Protein AF-A0A655ITA8-F1 (afdb_monomer)

InterPro domains:
  IPR049829 Alpha-(1->6)-mannopyranosyltransferase A-like [NF038066] (3-143)

Organism: Mycobacterium tuberculosis (NCBI:txid1773)

Solvent-accessible surface area (backbone atoms only — not comparable to full-atom values): 10052 Å² total; per-residue (Å²): 108,69,71,57,53,30,54,76,69,71,59,56,67,55,65,63,60,53,50,59,56,52,58,71,47,83,55,73,74,10,52,22,44,36,50,30,53,53,51,48,69,69,30,63,86,78,48,94,72,54,65,68,60,45,34,51,51,32,24,50,51,20,47,50,50,41,67,53,47,47,59,52,36,48,71,74,16,71,84,45,74,73,41,33,49,50,30,50,20,51,45,39,42,47,42,46,34,21,36,69,46,55,60,69,63,55,58,49,56,25,46,60,53,35,49,86,73,39,78,48,58,69,47,43,14,48,49,47,12,53,51,43,26,43,55,55,32,45,44,96,88,74,51,67,27,83,85,38,68,68,45,40,50,50,17,48,51,53,10,52,47,49,20,49,54,49,60,66,54,76,69,60,75,61,56,64,73,66,56,74,83,79,78,76,132

Radius of gyration: 21.94 Å; Cα contacts (8 Å, |Δi|>4): 172; chains: 1; bounding box: 45×54×73 Å

Mean predicted aligned error: 10.48 Å

Foldseek 3Di:
DVQVVCVVVVVHVVVVVVVVVQLPDQDCQAPLSVVLVVCCVVCVPPDPDDSVNSSVVSLVVLVVCLVVLLVVLCVQQVPDPLSVLVSQLVSLVSCQRRHSGHQLCSVVRSLVSCVVVQPDLLSVLLSQLSVQLSVQQADPVRDGCRVPPVSNVVSNVRSVVSSVCSSPDPDVVVVVVPPPPPPDD

pLDDT: mean 81.49, std 11.99, range [51.94, 97.12]

Nearest PDB structures (foldseek):
  3dee-assembly1_A-2  TM=4.440E-01  e=7.579E+00  Neisseria gonorrhoeae FA 1090

Structure (mmCIF, N/CA/C/O backbone):
data_AF-A0A655ITA8-F1
#
_entry.id   AF-A0A655ITA8-F1
#
loop_
_atom_site.group_PDB
_atom_site.id
_atom_site.type_symbol
_atom_site.label_atom_id
_atom_site.label_alt_id
_atom_site.label_comp_id
_atom_site.label_asym_id
_atom_site.label_entity_id
_atom_site.label_seq_id
_atom_site.pdbx_PDB_ins_code
_atom_site.Cartn_x
_atom_site.Cartn_y
_atom_site.Cartn_z
_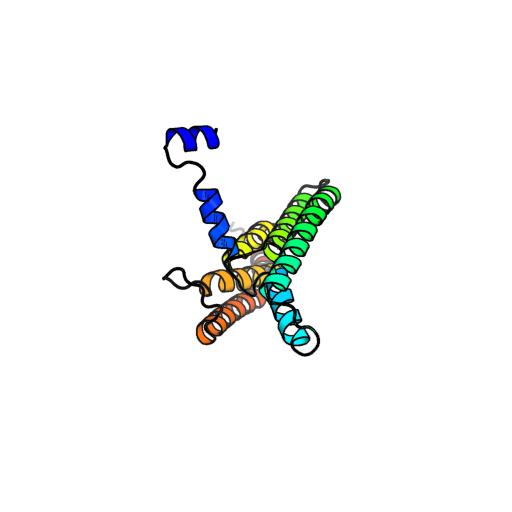atom_site.occupancy
_atom_site.B_iso_or_equiv
_atom_site.auth_seq_id
_atom_site.auth_comp_id
_atom_site.auth_asym_id
_atom_site.auth_atom_id
_atom_site.pdbx_PDB_model_num
ATOM 1 N N . MET A 1 1 ? -5.678 29.075 -9.090 1.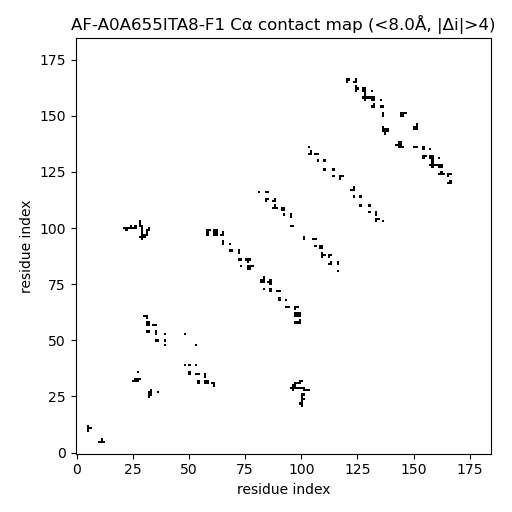00 66.75 1 MET A N 1
ATOM 2 C CA . MET A 1 1 ? -4.982 29.614 -7.900 1.00 66.75 1 MET A CA 1
ATOM 3 C C . MET A 1 1 ? -3.595 29.000 -7.717 1.00 66.75 1 MET A C 1
ATOM 5 O O . MET A 1 1 ? -2.635 29.740 -7.845 1.00 66.75 1 MET A O 1
ATOM 9 N N . PHE A 1 2 ? -3.452 27.678 -7.537 1.00 71.69 2 PHE A N 1
ATOM 10 C CA . PHE A 1 2 ? -2.137 27.025 -7.368 1.00 71.69 2 PHE A CA 1
ATOM 11 C C . PHE A 1 2 ? -1.144 27.315 -8.510 1.00 71.69 2 PHE A C 1
ATOM 13 O O . PHE A 1 2 ? -0.058 27.813 -8.256 1.00 71.69 2 PHE A O 1
ATOM 20 N N . ALA A 1 3 ? -1.555 27.128 -9.770 1.00 68.06 3 ALA A N 1
ATOM 21 C CA . ALA A 1 3 ? -0.694 27.380 -10.933 1.00 68.06 3 ALA A CA 1
ATOM 22 C C . ALA A 1 3 ? -0.217 28.843 -11.050 1.00 68.06 3 ALA A C 1
ATOM 24 O O . ALA A 1 3 ? 0.916 29.095 -11.443 1.00 68.06 3 ALA A O 1
ATOM 25 N N . VAL A 1 4 ? -1.067 29.801 -10.668 1.00 75.56 4 VAL A N 1
ATOM 26 C CA . VAL A 1 4 ? -0.742 31.237 -10.689 1.00 75.56 4 VAL A CA 1
ATOM 27 C C . VAL A 1 4 ? 0.261 31.570 -9.583 1.00 75.56 4 VAL A C 1
ATOM 29 O O . VAL A 1 4 ? 1.242 32.258 -9.836 1.00 75.56 4 VAL A O 1
ATOM 32 N N . LEU A 1 5 ? 0.072 31.017 -8.380 1.00 75.56 5 LEU A N 1
ATOM 33 C CA . LEU A 1 5 ? 1.003 31.197 -7.263 1.00 75.56 5 LEU A CA 1
ATOM 34 C C . LEU A 1 5 ? 2.368 30.536 -7.533 1.00 75.56 5 LEU A C 1
ATOM 36 O O . LEU A 1 5 ? 3.395 31.135 -7.232 1.00 75.56 5 LEU A O 1
ATOM 40 N N . SER A 1 6 ? 2.406 29.354 -8.163 1.00 70.62 6 SER A N 1
ATOM 41 C CA . SER A 1 6 ? 3.657 28.690 -8.573 1.00 70.62 6 SER A CA 1
ATOM 42 C C . SER A 1 6 ? 4.422 29.461 -9.653 1.00 70.62 6 SER A C 1
ATOM 44 O O . SER A 1 6 ? 5.653 29.435 -9.663 1.00 70.62 6 SER A O 1
ATOM 46 N N . ALA A 1 7 ? 3.704 30.148 -10.548 1.00 71.69 7 ALA A N 1
ATOM 47 C CA . ALA A 1 7 ? 4.301 31.009 -11.565 1.00 71.69 7 ALA A CA 1
ATOM 48 C C . ALA A 1 7 ? 4.888 32.291 -10.949 1.00 71.69 7 ALA A C 1
ATOM 50 O O . ALA A 1 7 ? 6.028 32.635 -11.242 1.00 71.69 7 ALA A O 1
ATOM 51 N N . VAL A 1 8 ? 4.152 32.951 -10.044 1.00 78.19 8 VAL A N 1
ATOM 52 C CA . VAL A 1 8 ? 4.614 34.164 -9.339 1.00 78.19 8 VAL A CA 1
ATOM 53 C C . VAL A 1 8 ? 5.819 33.880 -8.435 1.00 78.19 8 VAL A C 1
ATOM 55 O O . VAL A 1 8 ? 6.732 34.694 -8.360 1.00 78.19 8 VAL A O 1
ATOM 58 N N . ALA A 1 9 ? 5.864 32.713 -7.787 1.00 75.88 9 ALA A N 1
ATOM 59 C CA . ALA A 1 9 ? 6.977 32.311 -6.926 1.00 75.88 9 ALA A CA 1
ATOM 60 C C . ALA A 1 9 ? 8.216 31.787 -7.692 1.00 75.88 9 ALA A C 1
ATOM 62 O O . ALA A 1 9 ? 9.195 31.400 -7.060 1.00 75.88 9 ALA A O 1
ATOM 63 N N . GLY A 1 10 ? 8.188 31.722 -9.032 1.00 66.69 10 GLY A N 1
ATOM 64 C CA . GLY A 1 10 ? 9.326 31.277 -9.855 1.00 66.69 10 GLY A CA 1
ATOM 65 C C . GLY A 1 10 ? 9.685 29.786 -9.740 1.00 66.69 10 GLY A C 1
ATOM 66 O O . GLY A 1 10 ? 10.657 29.338 -10.339 1.00 66.69 10 GLY A O 1
ATOM 67 N N . VAL A 1 11 ? 8.900 28.997 -8.999 1.00 68.50 11 VAL A N 1
ATOM 68 C CA . VAL A 1 11 ? 9.143 27.561 -8.744 1.00 68.50 11 VAL A CA 1
ATOM 69 C C . VAL A 1 11 ? 8.606 26.647 -9.856 1.00 68.50 11 VAL A C 1
ATOM 71 O O . VAL A 1 11 ? 8.929 25.458 -9.900 1.00 68.50 11 VAL A O 1
ATOM 74 N N . GLY A 1 12 ? 7.809 27.192 -10.783 1.00 67.25 12 GLY A N 1
ATOM 75 C CA . GLY A 1 12 ? 7.297 26.477 -11.953 1.00 67.25 12 GLY A CA 1
ATOM 76 C C . GLY A 1 12 ? 6.548 25.179 -11.612 1.00 67.25 12 GLY A C 1
ATOM 77 O O . GLY A 1 12 ? 5.970 25.016 -10.538 1.00 67.25 12 GLY A O 1
ATOM 78 N N . LEU A 1 13 ? 6.560 24.232 -12.552 1.00 65.81 13 LEU A N 1
ATOM 79 C CA . LEU A 1 13 ? 5.997 22.882 -12.404 1.00 65.81 13 LEU A CA 1
ATOM 80 C C . LEU A 1 13 ? 7.076 21.829 -12.078 1.00 65.81 13 LEU A C 1
ATOM 82 O O . LEU A 1 13 ? 6.884 20.647 -12.346 1.00 65.81 13 LEU A O 1
ATOM 86 N N . GLY A 1 14 ? 8.216 22.226 -11.499 1.00 65.12 14 GLY A N 1
ATOM 87 C CA . GLY A 1 14 ? 9.341 21.316 -11.213 1.00 65.12 14 GLY A CA 1
ATOM 88 C C . GLY A 1 14 ? 8.994 20.142 -10.284 1.00 65.12 14 GLY A C 1
ATOM 89 O O . GLY A 1 14 ? 9.662 19.114 -10.281 1.00 65.12 14 GLY A O 1
ATOM 90 N N . TRP A 1 15 ? 7.895 20.235 -9.537 1.00 64.81 15 TRP A N 1
ATOM 91 C CA . TRP A 1 15 ? 7.356 19.118 -8.762 1.00 64.81 15 TRP A CA 1
ATOM 92 C C . TRP A 1 15 ? 6.832 17.973 -9.653 1.00 64.81 15 TRP A C 1
ATOM 94 O O . TRP A 1 15 ? 6.981 16.814 -9.279 1.00 64.81 15 TRP A O 1
ATOM 104 N N . LEU A 1 16 ? 6.291 18.247 -10.851 1.00 64.31 16 LEU A N 1
ATOM 105 C CA . LEU A 1 16 ? 5.851 17.210 -11.803 1.00 64.31 16 LEU A CA 1
ATOM 106 C C . LEU A 1 16 ? 7.034 16.397 -12.338 1.00 64.31 16 LEU A C 1
ATOM 108 O O . LEU A 1 16 ? 6.941 15.177 -12.477 1.00 64.31 16 LEU A O 1
ATOM 112 N N . THR A 1 17 ? 8.167 17.052 -12.599 1.00 63.00 17 THR A N 1
ATOM 113 C CA . THR A 1 17 ? 9.398 16.363 -13.010 1.00 63.00 17 THR A CA 1
ATOM 114 C C . THR A 1 17 ? 10.048 15.629 -11.836 1.00 63.00 17 THR A C 1
ATOM 116 O O . THR A 1 17 ? 10.549 14.520 -12.021 1.00 63.00 17 THR A O 1
ATOM 119 N N . ALA A 1 18 ? 9.960 16.163 -10.613 1.00 61.00 18 ALA A N 1
ATOM 120 C CA . ALA A 1 18 ? 10.369 15.449 -9.402 1.00 61.00 18 ALA A CA 1
ATOM 121 C C . ALA A 1 18 ? 9.524 14.178 -9.157 1.00 61.00 18 ALA A C 1
ATOM 123 O O . ALA A 1 18 ? 10.081 13.135 -8.805 1.00 61.00 18 ALA A O 1
ATOM 124 N N . LEU A 1 19 ? 8.213 14.213 -9.441 1.00 58.91 19 LEU A N 1
ATOM 125 C CA . LEU A 1 19 ? 7.332 13.033 -9.401 1.00 58.91 19 LEU A CA 1
ATOM 126 C C . LEU A 1 19 ? 7.754 11.946 -10.401 1.00 58.91 19 LEU A C 1
ATOM 128 O O . LEU A 1 19 ? 7.630 10.756 -10.108 1.00 58.91 19 LEU A O 1
ATOM 132 N N . ALA A 1 20 ? 8.296 12.324 -11.563 1.00 56.38 20 ALA A N 1
ATOM 133 C CA . ALA A 1 20 ? 8.827 11.356 -12.525 1.00 56.38 20 ALA A CA 1
ATOM 134 C C . ALA A 1 20 ? 10.017 10.561 -11.949 1.00 56.38 20 ALA A C 1
ATOM 136 O O . ALA A 1 20 ? 10.227 9.402 -12.317 1.00 56.38 20 ALA A O 1
ATOM 137 N N . GLY A 1 21 ? 10.758 11.143 -10.997 1.00 55.91 21 GLY A N 1
ATOM 138 C CA . GLY A 1 21 ? 11.781 10.445 -10.218 1.00 55.91 21 GLY A CA 1
ATOM 139 C C . GLY A 1 21 ? 11.203 9.321 -9.354 1.00 55.91 21 GLY A C 1
ATOM 140 O O . GLY A 1 21 ? 11.773 8.231 -9.314 1.00 55.91 21 GLY A O 1
ATOM 141 N N . SER A 1 22 ? 10.032 9.526 -8.741 1.00 57.88 22 SER A N 1
ATOM 142 C CA . SER A 1 22 ? 9.367 8.518 -7.901 1.00 57.88 22 SER A CA 1
ATOM 143 C C . SER A 1 22 ? 8.966 7.260 -8.680 1.00 57.88 22 SER A C 1
ATOM 145 O O . SER A 1 22 ? 8.991 6.165 -8.128 1.00 57.88 22 SER A O 1
ATOM 147 N N . VAL A 1 23 ? 8.681 7.372 -9.983 1.00 60.00 23 VAL A N 1
ATOM 148 C CA . VAL A 1 23 ? 8.347 6.221 -10.849 1.00 60.00 23 VAL A CA 1
ATOM 149 C C . VAL A 1 23 ? 9.554 5.297 -11.073 1.00 60.00 23 VAL A C 1
ATOM 151 O O . VAL A 1 23 ? 9.385 4.118 -11.401 1.00 60.00 23 VAL A O 1
ATOM 154 N N . LYS A 1 24 ? 10.782 5.784 -10.851 1.00 60.28 24 LYS A N 1
ATOM 155 C CA . LYS A 1 24 ? 11.997 4.954 -10.904 1.00 60.28 24 LYS A CA 1
ATOM 156 C C . LYS A 1 24 ? 12.152 4.049 -9.684 1.00 60.28 24 LYS A C 1
ATOM 158 O O . LYS A 1 24 ? 12.978 3.143 -9.718 1.00 60.28 24 LYS A O 1
ATOM 163 N N . ILE A 1 25 ? 11.367 4.259 -8.626 1.00 65.69 25 ILE A N 1
ATOM 164 C CA . ILE A 1 25 ? 11.384 3.388 -7.453 1.00 65.69 25 ILE A CA 1
ATOM 165 C C . ILE A 1 25 ? 10.764 2.049 -7.856 1.00 65.69 25 ILE A C 1
ATOM 167 O O . ILE A 1 25 ? 9.595 1.965 -8.235 1.00 65.69 25 ILE A O 1
ATOM 171 N N . ILE A 1 26 ? 11.576 1.000 -7.787 1.00 68.44 26 ILE A N 1
ATOM 172 C CA . ILE A 1 26 ? 11.163 -0.384 -7.995 1.00 68.44 26 ILE A CA 1
ATOM 173 C C . ILE A 1 26 ? 11.186 -1.025 -6.616 1.00 68.44 26 ILE A C 1
ATOM 175 O O . ILE A 1 26 ? 12.240 -1.123 -5.990 1.00 68.44 26 ILE A O 1
ATOM 179 N N . ASN A 1 27 ? 10.018 -1.402 -6.113 1.00 74.44 27 ASN A N 1
ATOM 180 C CA . ASN A 1 27 ? 9.886 -2.133 -4.864 1.00 74.44 27 ASN A CA 1
ATOM 181 C C . ASN A 1 27 ? 8.726 -3.121 -4.960 1.00 74.44 27 ASN A C 1
ATOM 183 O O . ASN A 1 27 ? 7.820 -2.968 -5.773 1.00 74.44 27 ASN A O 1
ATOM 187 N N . TRP A 1 28 ? 8.760 -4.154 -4.133 1.00 75.00 28 TRP A N 1
ATOM 188 C CA . TRP A 1 28 ? 7.786 -5.241 -4.171 1.00 75.00 28 TRP A CA 1
ATOM 189 C C . TRP A 1 28 ? 6.457 -4.907 -3.470 1.00 75.00 28 TRP A C 1
ATOM 191 O O . TRP A 1 28 ? 5.611 -5.785 -3.342 1.00 75.00 28 TRP A O 1
ATOM 201 N N . LEU A 1 29 ? 6.243 -3.659 -3.029 1.00 82.50 29 LEU A N 1
ATOM 202 C CA . LEU A 1 29 ? 5.004 -3.277 -2.345 1.00 82.50 29 LEU A CA 1
ATOM 203 C C . LEU A 1 29 ? 3.823 -3.132 -3.291 1.00 82.50 29 LEU A C 1
ATOM 205 O O . LEU A 1 29 ? 2.696 -3.274 -2.838 1.00 82.50 29 LEU A O 1
ATOM 209 N N . THR A 1 30 ? 4.039 -2.811 -4.566 1.00 86.69 30 THR A N 1
ATOM 210 C CA . THR A 1 30 ? 2.933 -2.672 -5.519 1.00 86.69 30 THR A CA 1
ATOM 211 C C . THR A 1 30 ? 2.720 -3.967 -6.286 1.00 86.69 30 THR A C 1
ATOM 213 O O . THR A 1 30 ? 3.677 -4.634 -6.693 1.00 86.69 30 THR A O 1
ATOM 216 N N . VAL A 1 31 ? 1.454 -4.311 -6.525 1.00 88.31 31 VAL A N 1
ATOM 217 C CA . VAL A 1 31 ? 1.058 -5.509 -7.278 1.00 88.31 31 VAL A CA 1
ATOM 218 C C . VAL A 1 31 ? 1.703 -5.535 -8.670 1.00 88.31 31 VAL A C 1
ATOM 220 O O . VAL A 1 31 ? 2.257 -6.575 -9.024 1.00 88.31 31 VAL A O 1
ATOM 223 N N . PRO A 1 32 ? 1.751 -4.427 -9.443 1.00 89.19 32 PRO A N 1
ATOM 224 C CA . PRO A 1 32 ? 2.459 -4.392 -10.721 1.00 89.19 32 PRO A CA 1
ATOM 225 C C . PRO A 1 32 ? 3.932 -4.803 -10.643 1.00 89.19 32 PRO A C 1
ATOM 227 O O . PRO A 1 32 ? 4.417 -5.560 -11.487 1.00 89.19 32 PRO A O 1
ATOM 230 N N . THR A 1 33 ? 4.653 -4.314 -9.634 1.00 86.00 33 THR A N 1
ATOM 231 C CA . THR A 1 33 ? 6.089 -4.577 -9.496 1.00 86.00 33 THR A CA 1
ATOM 232 C C . THR A 1 33 ? 6.341 -5.982 -8.954 1.00 86.00 33 THR A C 1
ATOM 234 O O . THR A 1 33 ? 7.242 -6.671 -9.431 1.00 86.00 33 THR A O 1
ATOM 237 N N . GLY A 1 34 ? 5.526 -6.448 -8.002 1.00 84.69 34 GLY A N 1
ATOM 238 C CA . GLY A 1 34 ? 5.558 -7.832 -7.525 1.00 84.69 34 GLY A CA 1
ATOM 239 C C . GLY A 1 34 ? 5.274 -8.831 -8.650 1.00 84.69 34 GLY A C 1
ATOM 240 O O . GLY A 1 34 ? 6.048 -9.764 -8.853 1.00 84.69 34 GLY A O 1
ATOM 241 N N . ALA A 1 35 ? 4.232 -8.581 -9.449 1.00 86.25 35 ALA A N 1
ATOM 242 C CA . ALA A 1 35 ? 3.886 -9.402 -10.607 1.00 86.25 35 ALA A CA 1
ATOM 243 C C . ALA A 1 35 ? 5.018 -9.439 -11.643 1.00 86.25 35 ALA A C 1
ATOM 245 O O . ALA A 1 35 ? 5.365 -10.518 -12.113 1.00 86.25 35 ALA A O 1
ATOM 246 N N . ALA A 1 36 ? 5.644 -8.296 -11.953 1.00 86.38 36 ALA A N 1
ATOM 247 C CA . ALA A 1 36 ? 6.786 -8.256 -12.867 1.00 86.38 36 ALA A CA 1
ATOM 248 C C . ALA A 1 36 ? 7.966 -9.099 -12.356 1.00 86.38 36 ALA A C 1
ATOM 250 O O . ALA A 1 36 ? 8.553 -9.852 -13.128 1.00 86.38 36 ALA A O 1
ATOM 251 N N . ASN A 1 37 ? 8.280 -9.035 -11.058 1.00 86.31 37 ASN A N 1
ATOM 252 C CA . ASN A 1 37 ? 9.333 -9.863 -10.462 1.00 86.31 37 ASN A CA 1
ATOM 253 C C . ASN A 1 37 ? 9.014 -11.362 -10.548 1.00 86.31 37 ASN A C 1
ATOM 255 O O . ASN A 1 37 ? 9.875 -12.142 -10.948 1.00 86.31 37 ASN A O 1
ATOM 259 N N . VAL A 1 38 ? 7.784 -11.764 -10.213 1.00 86.19 38 VAL A N 1
ATOM 260 C CA . VAL A 1 38 ? 7.359 -13.174 -10.253 1.00 86.19 38 VAL A CA 1
ATOM 261 C C . VAL A 1 38 ? 7.352 -13.706 -11.684 1.00 86.19 38 VAL A C 1
ATOM 263 O O . VAL A 1 38 ? 7.932 -14.756 -11.949 1.00 86.19 38 VAL A O 1
ATOM 266 N N . ILE A 1 39 ? 6.749 -12.971 -12.620 1.00 85.88 39 ILE A N 1
ATOM 267 C CA . ILE A 1 39 ? 6.683 -13.376 -14.029 1.00 85.88 39 ILE A CA 1
ATOM 268 C C . ILE A 1 39 ? 8.091 -13.442 -14.630 1.00 85.88 39 ILE A C 1
ATOM 270 O O . ILE A 1 39 ? 8.390 -14.392 -15.344 1.00 85.88 39 ILE A O 1
ATOM 274 N N . HIS A 1 40 ? 8.979 -12.497 -14.312 1.00 85.25 40 HIS A N 1
ATOM 275 C CA . HIS A 1 40 ? 10.366 -12.546 -14.778 1.00 85.25 40 HIS A CA 1
ATOM 276 C C . HIS A 1 40 ? 11.135 -13.732 -14.176 1.00 85.25 40 HIS A C 1
ATOM 278 O O . HIS A 1 40 ? 11.860 -14.419 -14.890 1.00 85.25 40 HIS A O 1
ATOM 284 N N . ALA A 1 41 ? 10.957 -14.017 -12.882 1.00 83.94 41 ALA A N 1
ATOM 285 C CA . ALA A 1 41 ? 11.614 -15.143 -12.219 1.00 83.94 41 ALA A CA 1
ATOM 286 C C . ALA A 1 41 ? 11.168 -16.502 -12.787 1.00 83.94 41 ALA A C 1
ATOM 288 O O . ALA A 1 41 ? 12.012 -17.361 -13.037 1.00 83.94 41 ALA A O 1
ATOM 289 N N . LEU A 1 42 ? 9.865 -16.682 -13.028 1.00 83.56 42 LEU A N 1
ATOM 290 C CA . LEU A 1 42 ? 9.296 -17.914 -13.591 1.00 83.56 42 LEU A CA 1
ATOM 291 C C . LEU A 1 42 ? 9.518 -18.025 -15.108 1.00 83.56 42 LEU A C 1
ATOM 293 O O . LEU A 1 42 ? 9.721 -19.115 -15.637 1.00 83.56 42 LEU A O 1
ATOM 297 N N . GLY A 1 43 ? 9.492 -16.893 -15.811 1.00 75.62 43 GLY A N 1
ATOM 298 C CA . GLY A 1 43 ? 9.608 -16.799 -17.264 1.00 75.62 43 GLY A CA 1
ATOM 299 C C . GLY A 1 43 ? 11.041 -16.823 -17.788 1.00 75.62 43 GLY A C 1
ATOM 300 O O . GLY A 1 43 ? 11.219 -16.985 -18.991 1.00 75.62 43 GLY A O 1
ATOM 301 N N . ARG A 1 44 ? 12.059 -16.727 -16.918 1.00 66.94 44 ARG A N 1
ATOM 302 C CA . ARG A 1 44 ? 13.486 -16.696 -17.294 1.00 66.94 44 ARG A CA 1
ATOM 303 C C . ARG A 1 44 ? 13.927 -17.876 -18.174 1.00 66.94 44 ARG A C 1
ATOM 305 O O . ARG A 1 44 ? 14.898 -17.743 -18.907 1.00 66.94 44 ARG A O 1
ATOM 312 N N . GLY A 1 45 ? 13.229 -19.013 -18.100 1.00 62.47 45 GLY A N 1
ATOM 313 C CA . GLY A 1 45 ? 13.473 -20.185 -18.951 1.00 62.47 45 GLY A CA 1
ATOM 314 C C . GLY A 1 45 ? 12.593 -20.289 -20.205 1.00 62.47 45 GLY A C 1
ATOM 315 O O . GLY A 1 45 ? 12.888 -21.107 -21.068 1.00 62.47 45 GLY A O 1
ATOM 316 N N . LEU A 1 46 ? 11.523 -19.494 -20.314 1.00 67.81 46 LEU A N 1
ATOM 317 C CA . LEU A 1 46 ? 10.494 -19.610 -21.360 1.00 67.81 46 LEU A CA 1
ATOM 318 C C . LEU A 1 46 ? 10.460 -18.405 -22.315 1.00 67.81 46 LEU A C 1
ATOM 320 O O . LEU A 1 46 ? 10.112 -18.567 -23.481 1.00 67.81 46 LEU A O 1
ATOM 324 N N . PHE A 1 47 ? 10.822 -17.206 -21.847 1.00 68.56 47 PHE A N 1
ATOM 325 C CA . PHE A 1 47 ? 10.746 -15.968 -22.625 1.00 68.56 47 PHE A CA 1
ATOM 326 C C . PHE A 1 47 ? 11.966 -15.069 -22.377 1.00 68.56 47 PHE A C 1
ATOM 328 O O . PHE A 1 47 ? 12.377 -14.863 -21.238 1.00 68.56 47 PHE A O 1
ATOM 335 N N . THR A 1 48 ? 12.503 -14.452 -23.435 1.00 72.62 48 THR A N 1
ATOM 336 C CA . THR A 1 48 ? 13.609 -13.472 -23.373 1.00 72.62 48 THR A CA 1
AT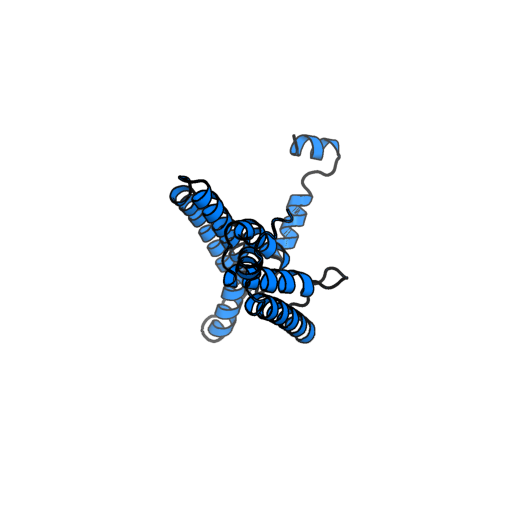OM 337 C C . THR A 1 48 ? 13.101 -12.033 -23.217 1.00 72.62 48 THR A C 1
ATOM 339 O O . THR A 1 48 ? 13.636 -11.105 -23.824 1.00 72.62 48 THR A O 1
ATOM 342 N N . VAL A 1 49 ? 12.007 -11.832 -22.479 1.00 75.06 49 VAL A N 1
ATOM 343 C CA . VAL A 1 49 ? 11.434 -10.493 -22.283 1.00 75.06 49 VAL A CA 1
ATOM 344 C C . VAL A 1 49 ? 12.226 -9.764 -21.205 1.00 75.06 49 VAL A C 1
ATOM 346 O O . VAL A 1 49 ? 12.357 -10.250 -20.084 1.00 75.06 49 VAL A O 1
ATOM 349 N N . ASP A 1 50 ? 12.721 -8.576 -21.545 1.00 85.38 50 ASP A N 1
ATOM 350 C CA . ASP A 1 50 ? 13.430 -7.709 -20.610 1.00 85.38 50 ASP A CA 1
ATOM 351 C C . ASP A 1 50 ? 12.543 -7.293 -19.418 1.00 85.38 50 ASP A C 1
ATOM 353 O O . ASP A 1 50 ? 11.360 -6.960 -19.569 1.00 85.38 50 ASP A O 1
ATOM 357 N N . PHE A 1 51 ? 13.134 -7.264 -18.220 1.00 83.56 51 PHE A N 1
ATOM 358 C CA . PHE A 1 51 ? 12.432 -6.938 -16.979 1.00 83.56 51 PHE A CA 1
ATOM 359 C C . PHE A 1 51 ? 11.772 -5.553 -17.016 1.00 83.56 51 PHE A C 1
ATOM 361 O O . PHE A 1 51 ? 10.650 -5.399 -16.529 1.00 83.56 51 PHE A O 1
ATOM 368 N N . TYR A 1 52 ? 12.413 -4.544 -17.614 1.00 85.25 52 TYR A N 1
ATOM 369 C CA . TYR A 1 52 ? 11.844 -3.196 -17.684 1.00 85.25 52 TYR A CA 1
ATOM 370 C C . TYR A 1 52 ? 10.647 -3.128 -18.629 1.00 85.25 52 TYR A C 1
ATOM 372 O O . TYR A 1 52 ? 9.700 -2.378 -18.368 1.00 85.25 52 TYR A O 1
ATOM 380 N N . THR A 1 53 ? 10.653 -3.932 -19.693 1.00 86.81 53 THR A N 1
ATOM 381 C CA . THR A 1 53 ? 9.489 -4.084 -20.579 1.00 86.81 53 THR A CA 1
ATOM 382 C C . THR A 1 53 ? 8.312 -4.673 -19.813 1.00 86.81 53 THR A C 1
ATOM 384 O O . THR A 1 53 ? 7.214 -4.110 -19.820 1.00 86.81 53 THR A O 1
ATOM 387 N N . LEU A 1 54 ? 8.555 -5.759 -19.080 1.00 86.56 54 LEU A N 1
ATOM 388 C CA . LEU A 1 54 ? 7.533 -6.420 -18.278 1.00 86.56 54 LEU A CA 1
ATOM 389 C C . LEU A 1 54 ? 6.990 -5.501 -17.175 1.00 86.56 54 LEU A C 1
ATOM 391 O O . LEU A 1 54 ? 5.777 -5.360 -17.032 1.00 86.56 54 LEU A O 1
ATOM 395 N N . LEU A 1 55 ? 7.876 -4.805 -16.461 1.00 88.50 55 LEU A N 1
ATOM 396 C CA . LEU A 1 55 ? 7.518 -3.821 -15.441 1.00 88.50 55 LEU A CA 1
ATOM 397 C C . LEU A 1 55 ? 6.669 -2.678 -16.015 1.00 88.50 55 LEU A C 1
ATOM 399 O O . LEU A 1 55 ? 5.717 -2.229 -15.377 1.00 88.50 55 LEU A O 1
ATOM 403 N N . ARG A 1 56 ? 6.988 -2.190 -17.219 1.00 89.25 56 ARG A N 1
ATOM 404 C CA . ARG A 1 56 ? 6.186 -1.156 -17.890 1.00 89.25 56 ARG A CA 1
ATOM 405 C C . ARG A 1 56 ? 4.773 -1.659 -18.179 1.00 89.25 56 ARG A C 1
ATOM 407 O O . ARG A 1 56 ? 3.814 -0.937 -17.910 1.00 89.25 56 ARG A O 1
ATOM 414 N N . ILE A 1 57 ? 4.644 -2.882 -18.692 1.00 90.19 57 ILE A N 1
ATOM 415 C CA . ILE A 1 57 ? 3.348 -3.488 -19.020 1.00 90.19 57 ILE A CA 1
ATOM 416 C C . ILE A 1 57 ? 2.513 -3.697 -17.753 1.00 90.19 57 ILE A C 1
ATOM 418 O O . ILE A 1 57 ? 1.365 -3.256 -17.703 1.00 90.19 57 ILE A O 1
ATOM 422 N N . THR A 1 58 ? 3.076 -4.297 -16.701 1.00 91.06 58 THR A N 1
ATOM 423 C CA . THR A 1 58 ? 2.328 -4.533 -15.455 1.00 91.06 58 THR A CA 1
ATOM 424 C C . THR A 1 58 ? 1.881 -3.227 -14.801 1.00 91.06 58 THR A C 1
ATOM 426 O O . THR A 1 58 ? 0.775 -3.157 -14.263 1.00 91.06 58 THR A O 1
ATOM 429 N N . ARG A 1 59 ? 2.692 -2.162 -14.878 1.00 91.31 59 ARG A N 1
ATOM 430 C CA . ARG A 1 59 ? 2.323 -0.823 -14.386 1.00 91.31 59 ARG A CA 1
ATOM 431 C C . ARG A 1 59 ? 1.177 -0.204 -15.181 1.00 91.31 59 ARG A C 1
ATOM 433 O O . ARG A 1 59 ? 0.279 0.369 -14.572 1.00 91.31 59 ARG A O 1
ATOM 440 N N . LEU A 1 60 ? 1.175 -0.343 -16.509 1.00 92.88 60 LEU A N 1
ATOM 441 C CA . LEU A 1 60 ? 0.051 0.096 -17.344 1.00 92.88 60 LEU A CA 1
ATOM 442 C C . LEU A 1 60 ? -1.234 -0.655 -16.985 1.00 92.88 60 LEU A C 1
ATOM 444 O O . LEU A 1 60 ? -2.277 -0.026 -16.824 1.00 92.88 60 LEU A O 1
ATOM 448 N N . ILE A 1 61 ? -1.148 -1.971 -16.772 1.00 93.50 61 ILE A N 1
ATOM 449 C CA . ILE A 1 61 ? -2.284 -2.777 -16.304 1.00 93.50 61 ILE A CA 1
ATOM 450 C C . ILE A 1 61 ? -2.789 -2.259 -14.949 1.00 93.50 61 ILE A C 1
ATOM 452 O O . ILE A 1 61 ? -3.991 -2.076 -14.781 1.00 93.50 61 ILE A O 1
ATOM 456 N N . GLY A 1 62 ? -1.893 -1.945 -14.007 1.00 92.81 62 GLY A N 1
ATOM 457 C CA . GLY A 1 62 ? -2.265 -1.341 -12.723 1.00 92.81 62 GLY A CA 1
ATOM 458 C C . GLY A 1 62 ? -3.015 -0.014 -12.872 1.00 92.81 62 GLY A C 1
ATOM 459 O O . GLY A 1 62 ? -4.054 0.182 -12.242 1.00 92.81 62 GLY A O 1
ATOM 460 N N . ILE A 1 63 ? -2.556 0.868 -13.765 1.00 93.81 63 ILE A N 1
ATOM 461 C CA . ILE A 1 63 ? -3.238 2.138 -14.065 1.00 93.81 63 ILE A CA 1
ATOM 462 C C . ILE A 1 63 ? -4.638 1.887 -14.634 1.00 93.81 63 ILE A C 1
ATOM 464 O O . ILE A 1 63 ? -5.590 2.540 -14.209 1.00 93.81 63 ILE A O 1
ATOM 468 N N . VAL A 1 64 ? -4.786 0.929 -15.552 1.00 96.31 64 VAL A N 1
ATOM 469 C CA . VAL A 1 64 ? -6.095 0.556 -16.111 1.00 96.31 64 VAL A CA 1
ATOM 470 C C . VAL A 1 64 ? -7.020 0.018 -15.016 1.00 96.31 64 VAL A C 1
ATOM 472 O O . VAL A 1 64 ? -8.177 0.430 -14.944 1.00 96.31 64 VAL A O 1
ATOM 475 N N . ILE A 1 65 ? -6.514 -0.832 -14.116 1.00 95.75 65 ILE A N 1
ATOM 476 C CA . ILE A 1 65 ? -7.283 -1.343 -12.972 1.00 95.75 65 ILE A CA 1
ATOM 477 C C . ILE A 1 65 ? -7.778 -0.188 -12.101 1.00 95.75 65 ILE A C 1
ATOM 479 O O . ILE A 1 65 ? -8.953 -0.177 -11.738 1.00 95.75 65 ILE A O 1
ATOM 483 N N . ILE A 1 66 ? -6.934 0.803 -11.799 1.00 94.62 66 ILE A N 1
ATOM 484 C CA . ILE A 1 66 ? -7.343 1.996 -11.043 1.00 94.62 66 ILE A CA 1
ATOM 485 C C . ILE A 1 66 ? -8.425 2.769 -11.806 1.00 94.62 66 ILE A C 1
ATOM 487 O O . ILE A 1 66 ? -9.480 3.067 -11.242 1.00 94.62 66 ILE A O 1
ATOM 491 N N . ALA A 1 67 ? -8.187 3.060 -13.087 1.00 96.00 67 ALA A N 1
ATOM 492 C CA . ALA A 1 67 ? -9.087 3.848 -13.926 1.00 96.00 67 ALA A CA 1
ATOM 493 C C . ALA A 1 67 ? -10.483 3.222 -14.051 1.00 96.00 67 ALA A C 1
ATOM 495 O O . ALA A 1 67 ? -11.470 3.949 -14.117 1.00 96.00 67 ALA A O 1
ATOM 496 N N . VAL A 1 68 ? -10.575 1.890 -14.040 1.00 97.12 68 VAL A N 1
ATOM 497 C CA . VAL A 1 68 ? -11.845 1.152 -14.075 1.00 97.12 68 VAL A CA 1
ATOM 498 C C . VAL A 1 68 ? -12.455 1.006 -12.677 1.00 97.12 68 VAL A C 1
ATOM 500 O O . VAL A 1 68 ? -13.658 1.194 -12.502 1.00 97.12 68 VAL A O 1
ATOM 503 N N . SER A 1 69 ? -11.646 0.705 -11.659 1.00 94.88 69 SER A N 1
ATOM 504 C CA . SER A 1 69 ? -12.139 0.440 -10.301 1.00 94.88 69 SER A CA 1
ATOM 505 C C . SER A 1 69 ? -12.725 1.681 -9.636 1.00 94.88 69 SER A C 1
ATOM 507 O O . SER A 1 69 ? -13.730 1.568 -8.938 1.00 94.88 69 SER A O 1
ATOM 509 N N . LEU A 1 70 ? -12.134 2.863 -9.846 1.00 94.94 70 LEU A N 1
ATOM 510 C CA . LEU A 1 70 ? -12.596 4.094 -9.198 1.00 94.94 70 LEU A CA 1
ATOM 511 C C . LEU A 1 70 ? -14.038 4.475 -9.603 1.00 94.94 70 LEU A C 1
ATOM 513 O O . LEU A 1 70 ? -14.864 4.642 -8.702 1.00 94.94 70 LEU A O 1
ATOM 517 N N . PRO A 1 71 ? -14.407 4.539 -10.901 1.00 95.75 71 PRO A N 1
ATOM 518 C CA . PRO A 1 71 ? -15.796 4.753 -11.308 1.00 95.75 71 PRO A CA 1
ATOM 519 C C . PRO A 1 71 ? -16.751 3.667 -10.809 1.00 95.75 71 PRO A C 1
ATOM 521 O O . PRO A 1 71 ? -17.859 3.984 -10.379 1.00 95.75 71 PRO A O 1
ATOM 524 N N . LEU A 1 72 ? -16.331 2.394 -10.831 1.00 95.25 72 LEU A N 1
ATOM 525 C CA . LEU A 1 72 ? -17.161 1.277 -10.368 1.00 95.25 72 LEU A CA 1
ATOM 526 C C . LEU A 1 72 ? -17.454 1.369 -8.867 1.00 95.25 72 LEU A C 1
ATOM 528 O O . LEU A 1 72 ? -18.606 1.219 -8.451 1.00 95.25 72 LEU A O 1
ATOM 532 N N . LEU A 1 73 ? -16.434 1.651 -8.053 1.00 93.88 73 LEU A N 1
ATOM 533 C CA . LEU A 1 73 ? -16.585 1.846 -6.613 1.00 93.88 73 LEU A CA 1
ATOM 534 C C . LEU A 1 73 ? -17.445 3.068 -6.314 1.00 93.88 73 LEU A C 1
ATOM 536 O O . LEU A 1 73 ? -18.363 2.977 -5.500 1.00 93.88 73 LEU A O 1
ATOM 540 N N . TRP A 1 74 ? -17.211 4.183 -7.004 1.00 93.19 74 TRP A N 1
ATOM 541 C CA . TRP A 1 74 ? -18.046 5.370 -6.860 1.00 93.19 74 TRP A CA 1
ATOM 542 C C . TRP A 1 74 ? -19.514 5.056 -7.170 1.00 93.19 74 TRP A C 1
ATOM 544 O O . TRP A 1 74 ? -20.391 5.305 -6.343 1.00 93.19 74 TRP A O 1
ATOM 554 N N . TRP A 1 75 ? -19.792 4.407 -8.303 1.00 94.38 75 TRP A N 1
ATOM 555 C CA . TRP A 1 75 ? -21.154 4.029 -8.677 1.00 94.38 75 TRP A CA 1
ATOM 556 C C . TRP A 1 75 ? -21.813 3.094 -7.654 1.00 94.38 75 TRP A C 1
ATOM 558 O O . TRP A 1 75 ? -23.004 3.231 -7.354 1.00 94.38 75 TRP A O 1
ATOM 568 N N . ARG A 1 76 ? -21.040 2.157 -7.091 1.00 93.25 76 ARG A N 1
ATOM 569 C CA . ARG A 1 76 ? -21.509 1.157 -6.124 1.00 93.25 76 ARG A CA 1
ATOM 570 C C . ARG A 1 76 ? -21.773 1.725 -4.728 1.00 93.25 76 ARG A C 1
ATOM 572 O O . ARG A 1 76 ? -22.679 1.225 -4.053 1.00 93.25 76 ARG A O 1
ATOM 579 N N . PHE A 1 77 ? -20.986 2.708 -4.297 1.00 90.81 77 PHE A N 1
ATOM 580 C CA . PHE A 1 77 ? -20.935 3.186 -2.911 1.00 90.81 77 PHE A CA 1
ATOM 581 C C . PHE A 1 77 ? -21.459 4.622 -2.710 1.00 90.81 77 PHE A C 1
ATOM 583 O O . PHE A 1 77 ? -21.466 5.102 -1.584 1.00 90.81 77 PHE A O 1
ATOM 590 N N . ARG A 1 78 ? -21.975 5.294 -3.751 1.00 88.50 78 ARG A N 1
ATOM 591 C CA . ARG A 1 78 ? -22.491 6.682 -3.682 1.00 88.50 78 ARG A CA 1
ATOM 592 C C . ARG A 1 78 ? -23.807 6.915 -2.917 1.00 88.50 78 ARG A C 1
ATOM 594 O O . ARG A 1 78 ? -24.294 8.038 -2.941 1.00 88.50 78 ARG A O 1
ATOM 601 N N . ARG A 1 79 ? -24.448 5.884 -2.355 1.00 88.06 79 ARG A N 1
ATOM 602 C CA . ARG A 1 79 ? -25.841 5.986 -1.861 1.00 88.06 79 ARG A CA 1
ATOM 603 C C . ARG A 1 79 ? -25.986 6.314 -0.372 1.00 88.06 79 ARG A C 1
ATOM 605 O O . ARG A 1 79 ? -26.931 7.008 -0.036 1.00 88.06 79 ARG A O 1
ATOM 612 N N . ASP A 1 80 ? -25.059 5.865 0.474 1.00 90.12 80 ASP A N 1
ATOM 613 C CA . ASP A 1 80 ? -25.112 6.055 1.933 1.00 90.12 80 ASP A CA 1
ATOM 614 C C . ASP A 1 80 ? -23.759 6.552 2.454 1.00 90.12 80 ASP A C 1
ATOM 616 O O . ASP A 1 80 ? -22.726 6.149 1.922 1.00 90.12 80 ASP A O 1
ATOM 620 N N . ASP A 1 81 ? -23.722 7.318 3.546 1.00 88.62 81 ASP A N 1
ATOM 621 C CA . ASP A 1 81 ? -22.466 7.866 4.097 1.00 88.62 81 ASP A CA 1
ATOM 622 C C . ASP A 1 81 ? -21.468 6.774 4.513 1.00 88.62 81 ASP A C 1
ATOM 624 O O . ASP A 1 81 ? -20.278 6.817 4.186 1.00 88.62 81 ASP A O 1
ATOM 628 N N . ARG A 1 82 ? -21.956 5.725 5.190 1.00 87.94 82 ARG A N 1
ATOM 629 C CA . ARG A 1 82 ? -21.125 4.569 5.566 1.00 87.94 82 ARG A CA 1
ATOM 630 C C . ARG A 1 82 ? -20.636 3.806 4.334 1.00 87.94 82 ARG A C 1
ATOM 632 O O . ARG A 1 82 ? -19.502 3.317 4.316 1.00 87.94 82 ARG A O 1
ATOM 639 N N . ALA A 1 83 ? -21.483 3.698 3.310 1.00 89.75 83 ALA A N 1
ATOM 640 C CA . ALA A 1 83 ? -21.119 3.079 2.043 1.00 89.75 83 ALA A CA 1
ATOM 641 C C . ALA A 1 83 ? -20.044 3.917 1.338 1.00 89.75 83 ALA A C 1
ATOM 643 O O . ALA A 1 83 ? -19.035 3.355 0.922 1.00 89.75 83 ALA A O 1
ATOM 644 N N . ALA A 1 84 ? -20.192 5.241 1.307 1.00 90.69 84 ALA A N 1
ATOM 645 C CA . ALA A 1 84 ? -19.246 6.169 0.708 1.00 90.69 84 ALA A CA 1
ATOM 646 C C . ALA A 1 84 ? -17.871 6.075 1.380 1.00 90.69 84 ALA A C 1
ATOM 648 O O . ALA A 1 84 ? -16.880 5.863 0.684 1.00 90.69 84 ALA A O 1
ATOM 649 N N . LEU A 1 85 ? -17.802 6.105 2.717 1.00 91.00 85 LEU A N 1
ATOM 650 C CA . LEU A 1 85 ? -16.548 5.896 3.457 1.00 91.00 85 LEU A CA 1
ATOM 651 C C . LEU A 1 85 ? -15.897 4.546 3.127 1.00 91.00 85 LEU A C 1
ATOM 653 O O . LEU A 1 85 ? -14.685 4.468 2.926 1.00 91.00 85 LEU A O 1
ATOM 657 N N . THR A 1 86 ? -16.701 3.486 3.015 1.00 91.00 86 THR A N 1
ATOM 658 C CA . THR A 1 86 ? -16.216 2.156 2.612 1.00 91.00 86 THR A CA 1
ATOM 659 C C . THR A 1 86 ? -15.663 2.183 1.183 1.00 91.00 86 THR A C 1
ATOM 661 O O . THR A 1 86 ? -14.596 1.628 0.920 1.00 91.00 86 THR A O 1
ATOM 664 N N . GLY A 1 87 ? -16.342 2.877 0.268 1.00 92.25 87 GLY A N 1
ATOM 665 C CA . GLY A 1 87 ? -15.890 3.099 -1.103 1.00 92.25 87 GLY A CA 1
ATOM 666 C C . GLY A 1 87 ? -14.579 3.882 -1.178 1.00 92.25 87 GLY A C 1
ATOM 667 O O . GLY A 1 87 ? -13.708 3.515 -1.967 1.00 92.25 87 GLY A O 1
ATOM 668 N N . VAL A 1 88 ? -14.389 4.903 -0.333 1.00 93.00 88 VAL A N 1
ATOM 669 C CA . VAL A 1 88 ? -13.128 5.664 -0.246 1.00 93.00 88 VAL A CA 1
ATOM 670 C C . VAL A 1 88 ? -11.997 4.780 0.283 1.00 93.00 88 VAL A C 1
ATOM 672 O O . VAL A 1 88 ? -10.918 4.779 -0.308 1.00 93.00 88 VAL A O 1
ATOM 675 N N . ALA A 1 89 ? -12.237 3.979 1.328 1.00 92.94 89 ALA A N 1
ATOM 676 C CA . ALA A 1 89 ? -11.235 3.053 1.862 1.00 92.94 89 ALA A CA 1
ATOM 677 C C . ALA A 1 89 ? -10.758 2.051 0.793 1.00 92.94 89 ALA A C 1
ATOM 679 O O . ALA A 1 89 ? -9.554 1.883 0.590 1.00 92.94 89 ALA A O 1
ATOM 680 N N . TRP A 1 90 ? -11.693 1.443 0.052 1.00 94.25 90 TRP A N 1
ATOM 681 C CA . TRP A 1 90 ? -11.368 0.551 -1.067 1.00 94.25 90 TRP A CA 1
ATOM 682 C C . TRP A 1 90 ? -10.652 1.271 -2.206 1.00 94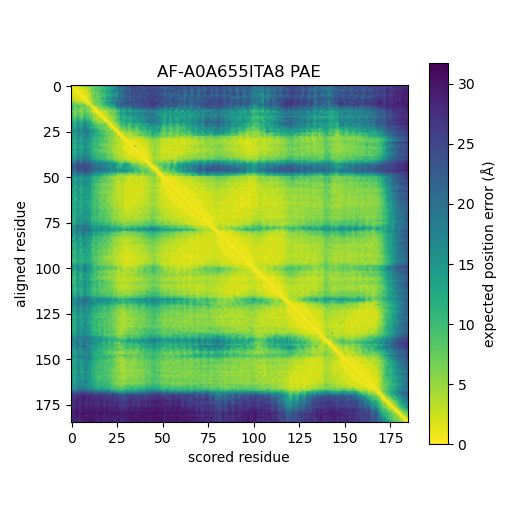.25 90 TRP A C 1
ATOM 684 O O . TRP A 1 90 ? -9.686 0.742 -2.750 1.00 94.25 90 TRP A O 1
ATOM 694 N N . SER A 1 91 ? -11.083 2.486 -2.542 1.00 94.44 91 SER A N 1
ATOM 695 C CA . SER A 1 91 ? -10.455 3.294 -3.590 1.00 94.44 91 SER A CA 1
ATOM 696 C C . SER A 1 91 ? -8.998 3.592 -3.252 1.00 94.44 91 SER A C 1
ATOM 698 O O . SER A 1 91 ? -8.118 3.366 -4.079 1.00 94.44 91 SER A O 1
ATOM 700 N N . MET A 1 92 ? -8.723 4.024 -2.018 1.00 93.88 92 MET A N 1
ATOM 701 C CA . MET A 1 92 ? -7.358 4.264 -1.551 1.00 93.88 92 MET A CA 1
ATOM 702 C C . MET A 1 92 ? -6.522 2.988 -1.552 1.00 93.88 92 MET A C 1
ATOM 704 O O . MET A 1 92 ? -5.373 3.021 -1.985 1.00 93.88 92 MET A O 1
ATOM 708 N N . LEU A 1 93 ? -7.093 1.859 -1.126 1.00 93.25 93 LEU A N 1
ATOM 709 C CA . LEU A 1 93 ? -6.384 0.584 -1.127 1.00 93.25 93 LEU A CA 1
ATOM 710 C C . LEU A 1 93 ? -5.993 0.162 -2.550 1.00 93.25 93 LEU A C 1
ATOM 712 O O . LEU A 1 93 ? -4.835 -0.167 -2.789 1.00 93.25 93 LEU A O 1
ATOM 716 N N . ILE A 1 94 ? -6.928 0.220 -3.503 1.00 93.62 94 ILE A N 1
ATOM 717 C CA . ILE A 1 94 ? -6.660 -0.113 -4.909 1.00 93.62 94 ILE A CA 1
ATOM 718 C C . ILE A 1 94 ? -5.611 0.834 -5.492 1.00 93.62 94 ILE A C 1
ATOM 720 O O . ILE A 1 94 ? -4.654 0.378 -6.113 1.00 93.62 94 ILE A O 1
ATOM 724 N N .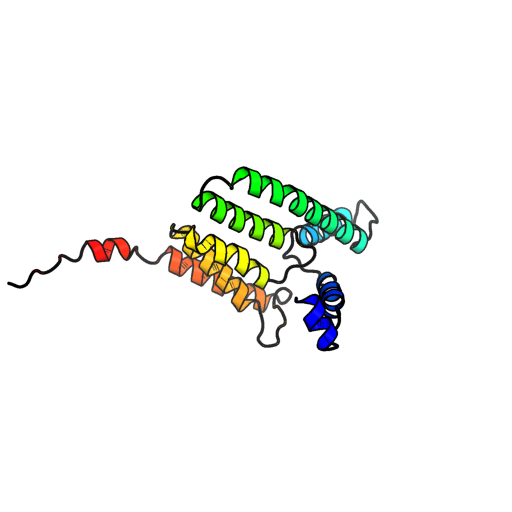 VAL A 1 95 ? -5.739 2.142 -5.263 1.00 93.50 95 VAL A N 1
ATOM 725 C CA . VAL A 1 95 ? -4.761 3.120 -5.758 1.00 93.50 95 VAL A CA 1
ATOM 726 C C . VAL A 1 95 ? -3.363 2.798 -5.237 1.00 93.50 95 VAL A C 1
ATOM 728 O O . VAL A 1 95 ? -2.433 2.696 -6.031 1.00 93.50 95 VAL A O 1
ATOM 731 N N . VAL A 1 96 ? -3.203 2.569 -3.934 1.00 91.94 96 VAL A N 1
ATOM 732 C CA . VAL A 1 96 ? -1.890 2.281 -3.336 1.00 91.94 96 VAL A CA 1
ATOM 733 C C . VAL A 1 96 ? -1.320 0.938 -3.811 1.00 91.94 96 VAL A C 1
ATOM 735 O O . VAL A 1 96 ? -0.115 0.839 -4.038 1.00 91.94 96 VAL A O 1
ATOM 738 N N . LEU A 1 97 ? -2.159 -0.081 -4.017 1.00 91.62 97 LEU A N 1
ATOM 739 C CA . LEU A 1 97 ? -1.718 -1.397 -4.495 1.00 91.62 97 LEU A CA 1
ATOM 740 C C . LEU A 1 97 ? -1.277 -1.388 -5.965 1.00 91.62 97 LEU A C 1
ATOM 742 O O . LEU A 1 97 ? -0.357 -2.124 -6.329 1.00 91.62 97 LEU A O 1
ATOM 746 N N . PHE A 1 98 ? -1.930 -0.587 -6.810 1.00 91.94 98 PHE A N 1
ATOM 747 C CA . PHE A 1 98 ? -1.763 -0.636 -8.267 1.00 91.94 98 PHE A CA 1
ATOM 748 C C . PHE A 1 98 ? -1.031 0.568 -8.870 1.00 91.94 98 PHE A C 1
ATOM 750 O O . PHE A 1 98 ? -0.748 0.567 -10.071 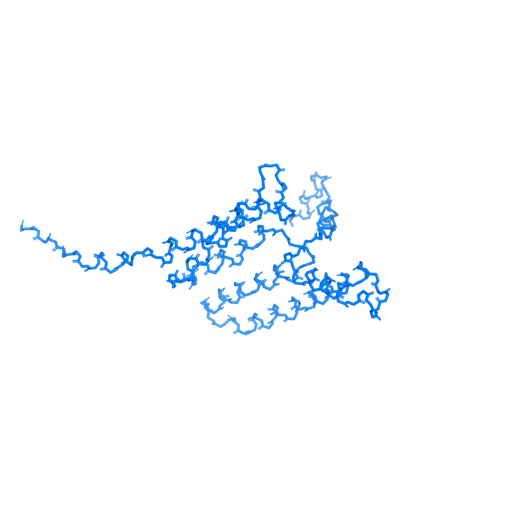1.00 91.94 98 PHE A O 1
ATOM 757 N N . VAL A 1 99 ? -0.685 1.580 -8.069 1.00 89.62 99 VAL A N 1
ATOM 758 C CA . VAL A 1 99 ? 0.140 2.705 -8.525 1.00 89.62 99 VAL A CA 1
ATOM 759 C C . VAL A 1 99 ? 1.516 2.199 -9.001 1.00 89.62 99 VAL A C 1
ATOM 761 O O . VAL A 1 99 ? 2.047 1.227 -8.453 1.00 89.62 99 VAL A O 1
ATOM 764 N N . PRO A 1 100 ? 2.144 2.838 -10.009 1.00 84.31 100 PRO A N 1
ATOM 765 C CA . PRO A 1 100 ? 3.424 2.376 -10.548 1.00 84.31 100 PRO A CA 1
ATOM 766 C C . PRO A 1 100 ? 4.554 2.244 -9.519 1.00 84.31 100 PRO A C 1
ATOM 768 O O . PRO A 1 100 ? 5.403 1.359 -9.647 1.00 84.31 100 PRO A O 1
ATOM 771 N N . ALA A 1 101 ? 4.559 3.107 -8.505 1.00 80.81 101 ALA A N 1
ATOM 772 C CA . ALA A 1 101 ? 5.497 3.076 -7.393 1.00 80.81 101 ALA A CA 1
ATOM 773 C C . ALA A 1 101 ? 4.793 3.561 -6.120 1.00 80.81 101 ALA A C 1
ATOM 775 O O . ALA A 1 101 ? 4.185 4.631 -6.127 1.00 80.81 101 ALA A O 1
ATOM 776 N N . ALA A 1 102 ? 4.885 2.785 -5.039 1.00 83.19 102 ALA A N 1
ATOM 777 C CA . ALA A 1 102 ? 4.359 3.152 -3.727 1.00 83.19 102 ALA A CA 1
ATOM 778 C C . ALA A 1 102 ? 5.458 3.031 -2.680 1.00 83.19 102 ALA A C 1
ATOM 780 O O . ALA A 1 102 ? 6.224 2.072 -2.684 1.00 83.19 102 ALA A O 1
ATOM 781 N N . LEU A 1 103 ? 5.525 3.985 -1.761 1.00 82.50 103 LEU A N 1
ATOM 782 C CA . LEU A 1 103 ? 6.369 3.876 -0.574 1.00 82.50 103 LEU A CA 1
ATOM 783 C C . LEU A 1 103 ? 5.563 3.225 0.560 1.00 82.50 103 LEU A C 1
ATOM 785 O O . LEU A 1 103 ? 4.337 3.346 0.562 1.00 82.50 103 LEU A O 1
ATOM 789 N N . PRO A 1 104 ? 6.210 2.585 1.553 1.00 80.31 104 PRO A N 1
ATOM 790 C CA . PRO A 1 104 ? 5.487 1.941 2.650 1.00 80.31 104 PRO A CA 1
ATOM 791 C C . PRO A 1 104 ? 4.469 2.864 3.342 1.00 80.31 104 PRO A C 1
ATOM 793 O O . PRO A 1 104 ? 3.381 2.422 3.694 1.00 80.31 104 PRO A O 1
ATOM 796 N N . TRP A 1 105 ? 4.758 4.166 3.461 1.00 83.38 105 TRP A N 1
ATOM 797 C CA . TRP A 1 105 ? 3.864 5.127 4.115 1.00 83.38 105 TRP A CA 1
ATOM 798 C C . TRP A 1 105 ? 2.559 5.389 3.355 1.00 83.38 105 TRP A C 1
ATOM 800 O O . TRP A 1 105 ? 1.587 5.816 3.974 1.00 83.38 105 TRP A O 1
ATOM 810 N N . TYR A 1 106 ? 2.484 5.085 2.054 1.00 86.38 106 TYR A N 1
ATOM 811 C CA . TYR A 1 106 ? 1.264 5.278 1.256 1.00 86.38 106 TYR A CA 1
ATOM 812 C C . TYR A 1 106 ? 0.125 4.396 1.792 1.00 86.38 106 TYR A C 1
ATOM 814 O O . TYR A 1 106 ? -1.043 4.772 1.724 1.00 86.38 106 TYR A O 1
ATOM 822 N N . TYR A 1 107 ? 0.459 3.259 2.414 1.00 87.00 107 TYR A N 1
ATOM 823 C CA . TYR A 1 107 ? -0.504 2.362 3.055 1.00 87.00 107 TYR A CA 1
ATOM 824 C C . TYR A 1 107 ? -1.185 2.963 4.288 1.00 87.00 107 TYR A C 1
ATOM 826 O O . TYR A 1 107 ? -2.236 2.471 4.693 1.00 87.00 107 TYR A O 1
ATOM 834 N N . SER A 1 108 ? -0.658 4.049 4.861 1.00 87.69 108 SER A N 1
ATOM 835 C CA . SER A 1 108 ? -1.338 4.759 5.951 1.00 87.69 108 SER A CA 1
ATOM 836 C C . SER A 1 108 ? -2.664 5.386 5.507 1.00 87.69 108 SER A C 1
ATOM 838 O O . SER A 1 108 ? -3.586 5.472 6.311 1.00 87.69 108 SER A O 1
ATOM 840 N N . TRP A 1 109 ? -2.804 5.764 4.232 1.00 90.31 109 TRP A N 1
ATOM 841 C CA . TRP A 1 109 ? -4.015 6.402 3.710 1.00 90.31 109 TRP A CA 1
ATOM 842 C C . TRP A 1 109 ? -5.250 5.493 3.778 1.00 90.31 109 TRP A C 1
ATOM 844 O O . TRP A 1 109 ? -6.218 5.873 4.444 1.00 90.31 109 TRP A O 1
ATOM 854 N N . PRO A 1 110 ? -5.249 4.278 3.182 1.00 91.25 110 PRO A N 1
ATOM 855 C CA . PRO A 1 110 ? -6.387 3.376 3.317 1.00 91.25 110 PRO A CA 1
ATOM 856 C C . PRO A 1 110 ? -6.620 2.956 4.771 1.00 91.25 110 PRO A C 1
ATOM 858 O O . PRO A 1 110 ? -7.771 2.797 5.168 1.00 91.25 110 PRO A O 1
ATOM 861 N N . LEU A 1 111 ? -5.564 2.826 5.585 1.00 88.56 111 LEU A N 1
ATOM 862 C CA . LEU A 1 111 ? -5.694 2.499 7.009 1.00 88.56 111 LEU A CA 1
ATOM 863 C C . LEU A 1 111 ? -6.408 3.606 7.794 1.00 88.56 111 LEU A C 1
ATOM 865 O O . LEU A 1 111 ? -7.308 3.309 8.577 1.00 88.56 111 LEU A O 1
ATOM 869 N N . ALA A 1 112 ? -6.054 4.870 7.556 1.00 89.12 112 ALA A N 1
ATOM 870 C CA . ALA A 1 112 ? -6.662 6.021 8.218 1.00 89.12 112 ALA A CA 1
ATOM 871 C C . ALA A 1 112 ? -8.150 6.157 7.869 1.00 89.12 112 ALA A C 1
ATOM 873 O O . ALA A 1 112 ? -8.972 6.384 8.754 1.00 89.12 112 ALA A O 1
ATOM 874 N N . VAL A 1 113 ? -8.515 5.951 6.599 1.00 89.62 113 VAL A N 1
ATOM 875 C CA . VAL A 1 113 ? -9.923 5.988 6.170 1.00 89.62 113 VAL A CA 1
ATOM 876 C C . VAL A 1 113 ? -10.703 4.761 6.655 1.00 89.62 113 VAL A C 1
ATOM 878 O O . VAL A 1 113 ? -11.886 4.868 6.976 1.00 89.62 113 VAL A O 1
ATOM 881 N N . ALA A 1 114 ? -10.060 3.595 6.756 1.00 89.12 114 ALA A N 1
ATOM 882 C CA . ALA A 1 114 ? -10.693 2.383 7.272 1.00 89.12 114 ALA A CA 1
ATOM 883 C C . ALA A 1 114 ? -10.884 2.400 8.800 1.00 89.12 114 ALA A C 1
ATOM 885 O O . ALA A 1 114 ? -11.796 1.741 9.302 1.00 89.12 114 ALA A O 1
ATOM 886 N N . ALA A 1 115 ? -10.070 3.155 9.544 1.00 87.00 115 ALA A N 1
ATOM 887 C CA . ALA A 1 115 ? -10.117 3.240 11.005 1.00 87.00 115 ALA A CA 1
ATOM 888 C C . ALA A 1 115 ? -11.517 3.532 11.595 1.00 87.00 115 ALA A C 1
ATOM 890 O O . ALA A 1 115 ? -11.937 2.774 12.472 1.00 87.00 115 ALA A O 1
ATOM 891 N N . PRO A 1 116 ? -12.295 4.532 11.127 1.00 86.06 116 PRO A N 1
ATOM 892 C CA . PRO A 1 116 ? -13.646 4.775 11.648 1.00 86.06 116 PRO A CA 1
ATOM 893 C C . PRO A 1 116 ? -14.628 3.623 11.372 1.00 86.06 116 PRO A C 1
ATOM 895 O O . PRO A 1 116 ? -15.559 3.401 12.151 1.00 86.06 116 PRO A O 1
ATOM 898 N N . LEU A 1 117 ? -14.416 2.856 10.296 1.00 84.44 117 LEU A N 1
ATOM 899 C CA . LEU A 1 117 ? -15.253 1.710 9.921 1.00 84.44 117 LEU A CA 1
ATOM 900 C C . LEU A 1 117 ? -14.899 0.442 10.718 1.00 84.44 117 LEU A C 1
ATOM 902 O O . LEU A 1 117 ? -15.750 -0.425 10.937 1.00 84.44 117 LEU A O 1
ATOM 906 N N . ALA A 1 118 ? -13.645 0.333 11.156 1.00 81.50 118 ALA A N 1
ATOM 907 C CA . ALA A 1 118 ? -13.067 -0.821 11.826 1.00 81.50 118 ALA A CA 1
ATOM 908 C C . ALA A 1 118 ? -13.386 -0.847 13.329 1.00 81.50 118 ALA A C 1
ATOM 910 O O . ALA A 1 118 ? -12.526 -0.634 14.177 1.00 81.50 118 ALA A O 1
ATOM 911 N N . GLN A 1 119 ? -14.635 -1.160 13.673 1.00 78.31 119 GLN A N 1
ATOM 912 C CA . GLN A 1 119 ? -15.064 -1.261 15.077 1.00 78.31 119 GLN A CA 1
ATOM 913 C C . GLN A 1 119 ? -14.777 -2.633 15.712 1.00 78.31 119 GLN A C 1
ATOM 915 O O . GLN A 1 119 ? -14.780 -2.771 16.934 1.00 78.31 119 GLN A O 1
ATOM 920 N N . ALA A 1 120 ? -14.518 -3.659 14.896 1.00 82.88 120 ALA A N 1
ATOM 921 C CA . ALA A 1 120 ? -14.179 -4.989 15.382 1.00 82.88 120 ALA A CA 1
ATOM 922 C C . ALA A 1 120 ? -12.741 -5.023 15.914 1.00 82.88 120 ALA A C 1
ATOM 924 O O . ALA A 1 120 ? -11.810 -4.577 15.245 1.00 82.88 120 ALA A O 1
ATOM 925 N N . ARG A 1 121 ? -12.527 -5.659 17.068 1.00 83.38 121 ARG A N 1
ATOM 926 C CA . ARG A 1 121 ? -11.201 -5.785 17.695 1.00 83.38 121 ARG A CA 1
ATOM 927 C C . ARG A 1 121 ? -10.141 -6.399 16.781 1.00 83.38 121 ARG A C 1
ATOM 929 O O . ARG A 1 121 ? -8.999 -5.955 16.778 1.00 83.38 121 ARG A O 1
ATOM 936 N N . ARG A 1 122 ? -10.534 -7.370 15.948 1.00 85.12 122 ARG A N 1
ATOM 937 C CA . ARG A 1 122 ? -9.654 -7.956 14.922 1.00 85.12 122 ARG A CA 1
ATOM 938 C C . ARG A 1 122 ? -9.174 -6.913 13.910 1.00 85.12 122 ARG A C 1
ATOM 940 O O . ARG A 1 122 ? -8.007 -6.925 13.539 1.00 85.12 122 ARG A O 1
ATOM 947 N N . ALA A 1 123 ? -10.066 -6.016 13.492 1.00 84.50 123 ALA A N 1
ATOM 948 C CA . ALA A 1 123 ? -9.757 -4.961 12.537 1.00 84.50 123 ALA A CA 1
ATOM 949 C C . ALA A 1 123 ? -8.872 -3.878 13.173 1.00 84.50 123 ALA A C 1
ATOM 951 O O . ALA A 1 123 ? -7.890 -3.474 12.563 1.00 84.50 123 ALA A O 1
ATOM 952 N N . ILE A 1 124 ? -9.141 -3.491 14.425 1.00 86.50 124 ILE A N 1
ATOM 953 C CA . ILE A 1 124 ? -8.290 -2.558 15.184 1.00 86.50 124 ILE A CA 1
ATOM 954 C C . ILE A 1 124 ? -6.876 -3.127 15.349 1.00 86.50 124 ILE A C 1
ATOM 956 O O . ILE A 1 124 ? -5.898 -2.442 15.058 1.00 86.50 124 ILE A O 1
ATOM 960 N N . ALA A 1 125 ? -6.759 -4.394 15.759 1.00 88.69 125 ALA A N 1
ATOM 961 C CA . ALA A 1 125 ? -5.470 -5.067 15.886 1.00 88.69 125 ALA A CA 1
ATOM 962 C C . ALA A 1 125 ? -4.721 -5.117 14.544 1.00 88.69 125 ALA A C 1
ATOM 964 O O . ALA A 1 125 ? -3.520 -4.857 14.506 1.00 88.69 125 ALA A O 1
ATOM 965 N N . ALA A 1 126 ? -5.418 -5.420 13.440 1.00 87.69 126 ALA A N 1
ATOM 966 C CA . ALA A 1 126 ? -4.833 -5.436 12.098 1.00 87.69 126 ALA A CA 1
ATOM 967 C C . ALA A 1 126 ? -4.328 -4.051 11.673 1.00 87.69 126 ALA A C 1
ATOM 969 O O . ALA A 1 126 ? -3.191 -3.936 11.221 1.00 87.69 126 ALA A O 1
ATOM 970 N N . ILE A 1 127 ? -5.132 -3.002 11.870 1.00 88.25 127 ILE A N 1
ATOM 971 C CA . ILE A 1 127 ? -4.741 -1.623 11.554 1.00 88.25 127 ILE A CA 1
ATOM 972 C C . ILE A 1 127 ? -3.525 -1.209 12.379 1.00 88.25 127 ILE A C 1
ATOM 974 O O . ILE A 1 127 ? -2.589 -0.635 11.825 1.00 88.25 127 ILE A O 1
ATOM 978 N N . ALA A 1 128 ? -3.502 -1.531 13.672 1.00 90.00 128 ALA A N 1
ATOM 979 C CA . ALA A 1 128 ? -2.370 -1.227 14.535 1.00 90.00 128 ALA A CA 1
ATOM 980 C C . ALA A 1 128 ? -1.096 -1.956 14.091 1.00 90.00 128 ALA A C 1
ATOM 982 O O . ALA A 1 128 ? -0.077 -1.304 13.892 1.00 90.00 128 ALA A O 1
ATOM 983 N N . GLY A 1 129 ? -1.159 -3.270 13.850 1.00 90.31 129 GLY A N 1
ATOM 984 C CA . GLY A 1 129 ? -0.010 -4.040 13.366 1.00 90.31 129 GLY A CA 1
ATOM 985 C C . GLY A 1 129 ? 0.533 -3.511 12.036 1.00 90.31 129 GLY A C 1
ATOM 986 O O . GLY A 1 129 ? 1.734 -3.277 11.910 1.00 90.31 129 GLY A O 1
ATOM 987 N N . LEU A 1 130 ? -0.347 -3.238 11.066 1.00 88.94 130 LEU A N 1
ATOM 988 C CA . LEU A 1 130 ? 0.044 -2.662 9.776 1.00 88.94 130 LEU A CA 1
ATOM 989 C C . LEU A 1 130 ? 0.648 -1.260 9.933 1.00 88.94 130 LEU A C 1
ATOM 991 O O . LEU A 1 130 ? 1.670 -0.966 9.319 1.00 88.94 130 LEU A O 1
ATOM 995 N N . SER A 1 131 ? 0.072 -0.418 10.792 1.00 87.75 131 SER A N 1
ATOM 996 C CA . SER A 1 131 ? 0.593 0.929 11.062 1.00 87.75 131 SER A CA 1
ATOM 997 C C . SER A 1 131 ? 1.970 0.875 11.730 1.00 87.75 131 SER A C 1
ATOM 999 O O . SER A 1 131 ? 2.875 1.607 11.335 1.00 87.75 131 SER A O 1
ATOM 1001 N N . THR A 1 132 ? 2.166 -0.030 12.694 1.00 91.00 132 THR A N 1
ATOM 1002 C CA . THR A 1 132 ? 3.471 -0.270 13.323 1.00 91.00 132 THR A CA 1
ATOM 1003 C C . THR A 1 132 ? 4.494 -0.735 12.296 1.00 91.00 132 THR A C 1
ATOM 1005 O O . THR A 1 132 ? 5.612 -0.228 12.289 1.00 91.00 132 THR A O 1
ATOM 1008 N N . TRP A 1 133 ? 4.118 -1.644 11.394 1.00 90.56 133 TRP A N 1
ATOM 1009 C CA . TRP A 1 133 ? 5.018 -2.097 10.335 1.00 90.56 133 TRP A CA 1
ATOM 1010 C C . TRP A 1 133 ? 5.465 -0.940 9.435 1.00 90.56 133 TRP A C 1
ATOM 1012 O O . TRP A 1 133 ? 6.662 -0.748 9.221 1.00 90.56 133 TRP A O 1
ATOM 1022 N N . VAL A 1 134 ? 4.505 -0.132 8.966 1.00 86.38 134 VAL A N 1
ATOM 1023 C CA . VAL A 1 134 ? 4.754 1.046 8.119 1.00 86.38 134 VAL A CA 1
ATOM 1024 C C . VAL A 1 134 ? 5.651 2.070 8.815 1.00 86.38 134 VAL A C 1
ATOM 1026 O O . VAL A 1 134 ? 6.472 2.694 8.150 1.00 86.38 134 VAL A O 1
ATOM 1029 N N . MET A 1 135 ? 5.533 2.228 10.134 1.00 86.62 135 MET A N 1
ATOM 1030 C CA . MET A 1 135 ? 6.385 3.132 10.908 1.00 86.62 135 MET A CA 1
ATOM 1031 C C . MET A 1 135 ? 7.814 2.590 11.063 1.00 86.62 135 MET A C 1
ATOM 1033 O O . MET A 1 135 ? 8.777 3.298 10.788 1.00 86.62 135 MET A O 1
ATOM 1037 N N . VAL A 1 136 ? 7.965 1.330 11.483 1.00 86.19 136 VAL A N 1
ATOM 1038 C CA . VAL A 1 136 ? 9.272 0.748 11.849 1.00 86.19 136 VAL A CA 1
ATOM 1039 C C . VAL A 1 136 ? 10.129 0.413 10.623 1.00 86.19 136 VAL A C 1
ATOM 1041 O O . VAL A 1 136 ? 11.354 0.355 10.718 1.00 86.19 136 VAL A O 1
ATOM 1044 N N . ILE A 1 137 ? 9.517 0.205 9.453 1.00 85.81 137 ILE A N 1
ATOM 1045 C CA . ILE A 1 137 ? 10.267 -0.094 8.226 1.00 85.81 137 ILE A CA 1
ATOM 1046 C C . ILE A 1 137 ? 11.051 1.118 7.693 1.00 85.81 137 ILE A C 1
ATOM 1048 O O . ILE A 1 137 ? 11.993 0.930 6.918 1.00 85.81 137 ILE A O 1
ATOM 1052 N N . PHE A 1 138 ? 10.698 2.344 8.093 1.00 80.25 138 PHE A N 1
ATOM 1053 C CA . PHE A 1 138 ? 11.478 3.539 7.776 1.00 80.25 138 PHE A CA 1
ATOM 1054 C C . PHE A 1 138 ? 12.611 3.724 8.774 1.00 80.25 138 PHE A C 1
ATOM 1056 O O . PHE A 1 138 ? 12.413 3.717 9.988 1.00 80.25 138 PHE A O 1
ATOM 1063 N N . LYS A 1 139 ? 13.813 3.915 8.243 1.00 77.50 139 LYS A N 1
ATOM 1064 C CA . LYS A 1 139 ? 14.976 4.250 9.047 1.00 77.50 139 LYS A CA 1
ATOM 1065 C C . LYS A 1 139 ? 15.055 5.769 9.276 1.00 77.50 139 LYS A C 1
ATOM 1067 O O . LYS A 1 139 ? 14.492 6.532 8.486 1.00 77.50 139 LYS A O 1
ATOM 1072 N N . PRO A 1 140 ? 15.774 6.227 10.319 1.00 72.88 140 PRO A N 1
ATOM 1073 C CA . PRO A 1 140 ? 15.902 7.653 10.643 1.00 72.88 140 PRO A CA 1
ATOM 1074 C C . PRO A 1 140 ? 16.527 8.501 9.524 1.00 72.88 140 PRO A C 1
ATOM 1076 O O . PRO A 1 140 ? 16.274 9.697 9.448 1.00 72.88 140 PRO A O 1
ATOM 1079 N N . ASP A 1 141 ? 17.317 7.886 8.643 1.00 72.62 141 ASP A N 1
ATOM 1080 C CA . ASP A 1 141 ? 17.948 8.508 7.473 1.00 72.62 141 ASP A CA 1
ATOM 1081 C C . ASP A 1 141 ? 16.996 8.670 6.269 1.00 72.62 141 ASP A C 1
ATOM 1083 O O . ASP A 1 141 ? 17.405 9.149 5.214 1.00 72.62 141 ASP A O 1
ATOM 1087 N N . GLY A 1 142 ? 15.726 8.271 6.399 1.00 61.50 142 GLY A N 1
ATOM 1088 C CA . GLY A 1 142 ? 14.715 8.378 5.342 1.00 61.50 142 GLY A CA 1
ATOM 1089 C C . GLY A 1 142 ? 14.731 7.226 4.332 1.00 61.50 142 GLY A C 1
ATOM 1090 O O . GLY A 1 142 ? 13.840 7.143 3.482 1.00 61.50 142 GLY A O 1
ATOM 1091 N N . SER A 1 143 ? 15.690 6.300 4.432 1.00 72.94 143 SER A N 1
ATOM 1092 C CA . SER A 1 143 ? 15.678 5.057 3.661 1.00 72.94 143 SER A CA 1
ATOM 1093 C C . SER A 1 143 ? 14.706 4.028 4.255 1.00 72.94 143 SER A C 1
ATOM 1095 O O . SER A 1 143 ? 14.328 4.084 5.426 1.00 72.94 143 SER A O 1
ATOM 1097 N N . HIS A 1 144 ? 14.273 3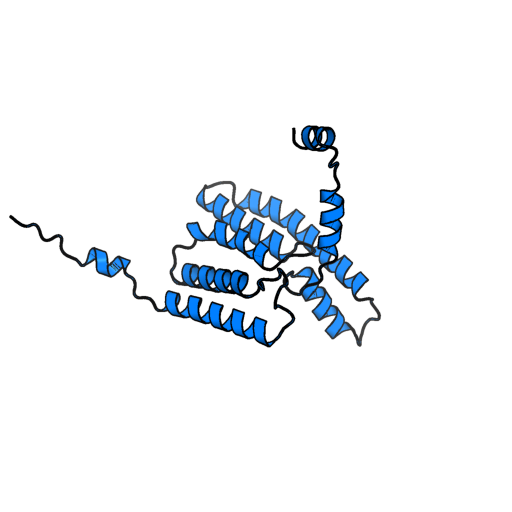.062 3.441 1.00 75.75 144 HIS A N 1
ATOM 1098 C CA . HIS A 1 144 ? 13.396 1.980 3.890 1.00 75.75 144 HIS A CA 1
ATOM 1099 C C . HIS A 1 144 ? 14.160 0.656 4.034 1.00 75.75 144 HIS A C 1
ATOM 1101 O O . HIS A 1 144 ? 14.902 0.227 3.145 1.00 75.75 144 HIS A O 1
ATOM 1107 N N . GLY A 1 145 ? 13.927 -0.048 5.140 1.00 77.62 145 GLY A N 1
ATOM 1108 C CA . GLY A 1 145 ? 14.580 -1.308 5.499 1.00 77.62 145 GLY A CA 1
ATOM 1109 C C . GLY A 1 145 ? 14.133 -2.537 4.702 1.00 77.62 145 GLY A C 1
ATOM 1110 O O . GLY A 1 145 ? 14.553 -3.637 5.034 1.00 77.62 145 GLY A O 1
ATOM 1111 N N . MET A 1 146 ? 13.319 -2.381 3.654 1.00 79.25 146 MET A N 1
ATOM 1112 C CA . MET A 1 146 ? 12.702 -3.493 2.911 1.00 79.25 146 MET A CA 1
ATOM 1113 C C . MET A 1 146 ? 13.689 -4.490 2.288 1.00 79.25 146 MET A C 1
ATOM 1115 O O . MET A 1 146 ? 13.326 -5.637 2.053 1.00 79.25 146 MET A O 1
ATOM 1119 N N . TYR A 1 147 ? 14.914 -4.052 1.995 1.00 78.88 147 TYR A N 1
ATOM 1120 C CA . TYR A 1 147 ? 15.967 -4.894 1.419 1.00 78.88 147 TYR A CA 1
ATOM 1121 C C . TYR A 1 147 ? 16.954 -5.423 2.469 1.00 78.88 147 TYR A C 1
ATOM 1123 O O . TYR A 1 147 ? 17.806 -6.253 2.164 1.00 78.88 147 TYR A O 1
ATOM 1131 N N . SER A 1 148 ? 16.848 -4.958 3.717 1.00 84.31 148 SER A N 1
ATOM 1132 C CA . SER A 1 148 ? 17.646 -5.454 4.834 1.00 84.31 148 SER A CA 1
ATOM 1133 C C . SER A 1 148 ? 16.837 -6.500 5.585 1.00 84.31 148 SER A C 1
ATOM 1135 O O . SER A 1 148 ? 15.885 -6.167 6.286 1.00 84.31 148 SER A O 1
ATOM 1137 N N . TRP A 1 149 ? 17.252 -7.761 5.471 1.00 84.50 149 TRP A N 1
ATOM 1138 C CA . TRP A 1 149 ? 16.615 -8.891 6.150 1.00 84.50 149 TRP A CA 1
ATOM 1139 C C . TRP A 1 149 ? 16.402 -8.622 7.642 1.00 84.50 149 TRP A C 1
ATOM 1141 O O . TRP A 1 149 ? 15.299 -8.801 8.149 1.00 84.50 149 TRP A O 1
ATOM 1151 N N . LEU A 1 150 ? 17.428 -8.113 8.329 1.00 87.12 150 LEU A N 1
ATOM 1152 C CA . LEU A 1 150 ? 17.352 -7.811 9.757 1.00 87.12 150 LEU A CA 1
ATOM 1153 C C . LEU A 1 150 ? 16.276 -6.759 10.073 1.00 87.12 150 LEU A C 1
ATOM 1155 O O . LEU A 1 150 ? 15.425 -6.993 10.926 1.00 87.12 150 LEU A O 1
ATOM 1159 N N . HIS A 1 151 ? 16.271 -5.624 9.365 1.00 85.31 151 HIS A N 1
ATOM 1160 C CA . HIS A 1 151 ? 15.287 -4.560 9.608 1.00 85.31 151 HIS A CA 1
ATOM 1161 C C . HIS A 1 151 ? 13.867 -5.007 9.260 1.00 85.31 151 HIS A C 1
ATOM 1163 O O . HIS A 1 151 ? 12.931 -4.701 9.995 1.00 85.31 151 HIS A O 1
ATOM 1169 N N . PHE A 1 152 ? 13.706 -5.755 8.168 1.00 87.62 152 PHE A N 1
ATOM 1170 C CA . PHE A 1 152 ? 12.418 -6.306 7.765 1.00 87.62 152 PHE A CA 1
ATOM 1171 C C . PHE A 1 152 ? 11.836 -7.237 8.839 1.00 87.62 152 PHE A C 1
ATOM 1173 O O . PHE A 1 152 ? 10.667 -7.097 9.209 1.00 87.62 152 PHE A O 1
ATOM 1180 N N . TRP A 1 153 ? 12.645 -8.151 9.383 1.00 89.44 153 TRP A N 1
ATOM 1181 C CA . TRP A 1 153 ? 12.196 -9.070 10.429 1.00 89.44 153 TRP A CA 1
ATOM 1182 C C . TRP A 1 153 ? 11.912 -8.360 11.753 1.00 89.44 153 TRP A C 1
ATOM 1184 O O . TRP A 1 153 ? 10.909 -8.678 12.387 1.00 89.44 153 TRP A O 1
ATOM 1194 N N . ILE A 1 154 ? 12.711 -7.357 12.134 1.00 90.69 154 ILE A N 1
ATOM 1195 C CA . ILE A 1 154 ? 12.437 -6.527 13.319 1.00 90.69 154 ILE A CA 1
ATOM 1196 C C . ILE A 1 154 ? 11.107 -5.780 13.157 1.00 90.69 154 ILE A C 1
ATOM 1198 O O . ILE A 1 154 ? 10.246 -5.871 14.030 1.00 90.69 154 ILE A O 1
ATOM 1202 N N . ALA A 1 155 ? 10.894 -5.105 12.023 1.00 90.00 155 ALA A N 1
ATOM 1203 C CA . ALA A 1 155 ? 9.642 -4.400 11.745 1.00 90.00 155 ALA A CA 1
ATOM 1204 C C . ALA A 1 155 ? 8.435 -5.349 11.781 1.00 90.00 155 ALA A C 1
ATOM 1206 O O . ALA A 1 155 ? 7.394 -5.027 12.356 1.00 90.00 155 ALA A O 1
ATOM 1207 N N . THR A 1 156 ? 8.594 -6.550 11.222 1.00 90.00 156 THR A N 1
ATOM 1208 C CA . THR A 1 156 ? 7.568 -7.601 11.234 1.00 90.00 156 THR A CA 1
ATOM 1209 C C . THR A 1 156 ? 7.294 -8.110 12.650 1.00 90.00 156 THR A C 1
ATOM 1211 O O . THR A 1 156 ? 6.133 -8.242 13.032 1.00 90.00 156 THR A O 1
ATOM 1214 N N . ALA A 1 157 ? 8.324 -8.321 13.470 1.00 92.50 157 ALA A N 1
ATOM 1215 C CA . ALA A 1 157 ? 8.167 -8.732 14.863 1.00 92.50 157 ALA A CA 1
ATOM 1216 C C . ALA A 1 157 ? 7.441 -7.665 15.699 1.00 92.50 157 ALA A C 1
ATOM 1218 O O . ALA A 1 157 ? 6.509 -7.992 16.439 1.00 92.50 157 ALA A O 1
ATOM 1219 N N . CYS A 1 158 ? 7.797 -6.385 15.544 1.00 92.12 158 CYS A N 1
ATOM 1220 C CA . CYS A 1 158 ? 7.102 -5.274 16.201 1.00 92.12 158 CYS A CA 1
ATOM 1221 C C . CYS A 1 158 ?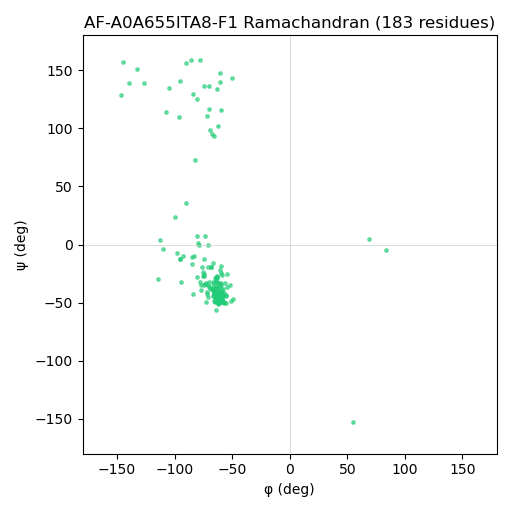 5.626 -5.207 15.785 1.00 92.12 158 CYS A C 1
ATOM 1223 O O . CYS A 1 158 ? 4.746 -5.091 16.640 1.00 92.12 158 CYS A O 1
ATOM 1225 N N . ALA A 1 159 ? 5.346 -5.341 14.487 1.00 92.69 159 ALA A N 1
ATOM 1226 C CA . ALA A 1 159 ? 3.992 -5.338 13.943 1.00 92.69 159 ALA A CA 1
ATOM 1227 C C . ALA A 1 159 ? 3.133 -6.495 14.476 1.00 92.69 159 ALA A C 1
ATOM 1229 O O . ALA A 1 159 ? 2.003 -6.278 14.918 1.00 92.69 159 ALA A O 1
ATOM 1230 N N . LEU A 1 160 ? 3.679 -7.715 14.487 1.00 92.56 160 LEU A N 1
ATOM 1231 C CA . LEU A 1 160 ? 3.001 -8.896 15.024 1.00 92.56 160 LEU A CA 1
ATOM 1232 C C . LEU A 1 160 ? 2.773 -8.783 16.532 1.00 92.56 160 LEU A C 1
ATOM 1234 O O . LEU A 1 160 ? 1.716 -9.181 17.016 1.00 92.56 160 LEU A O 1
ATOM 1238 N N . THR A 1 161 ? 3.723 -8.200 17.265 1.00 92.81 161 THR A N 1
ATOM 1239 C CA . THR A 1 161 ? 3.584 -7.958 18.707 1.00 92.81 161 THR A CA 1
ATOM 1240 C C . THR A 1 161 ? 2.453 -6.969 18.983 1.00 92.81 161 THR A C 1
ATOM 1242 O O . THR A 1 161 ? 1.570 -7.266 19.788 1.00 92.81 161 THR A O 1
ATOM 1245 N N . ALA A 1 162 ? 2.419 -5.835 18.276 1.00 91.50 162 ALA A N 1
ATOM 1246 C CA . ALA A 1 162 ? 1.344 -4.849 18.396 1.00 91.50 162 ALA A CA 1
ATOM 1247 C C . ALA A 1 162 ? -0.026 -5.464 18.067 1.00 91.50 162 ALA A C 1
ATOM 1249 O O . ALA A 1 162 ? -0.979 -5.320 18.839 1.00 91.50 162 ALA A O 1
ATOM 1250 N N . TRP A 1 163 ? -0.104 -6.219 16.965 1.00 93.19 163 TRP A N 1
ATOM 1251 C CA . TRP A 1 163 ? -1.304 -6.959 16.579 1.00 93.19 163 TRP A CA 1
ATOM 1252 C C . TRP A 1 163 ? -1.749 -7.932 17.677 1.00 93.19 163 TRP A C 1
ATOM 1254 O O . TRP A 1 163 ? -2.904 -7.907 18.095 1.00 93.19 163 TRP A O 1
ATOM 1264 N N . TYR A 1 164 ? -0.837 -8.760 18.183 1.00 91.38 164 TYR A N 1
ATOM 1265 C CA . TYR A 1 164 ? -1.136 -9.801 19.164 1.00 91.38 164 TYR A CA 1
ATOM 1266 C C . TYR A 1 164 ? -1.590 -9.233 20.514 1.00 91.38 164 TYR A C 1
ATOM 1268 O O . TYR A 1 164 ? -2.577 -9.709 21.083 1.00 91.38 164 TYR A O 1
ATOM 1276 N N . VAL A 1 165 ? -0.918 -8.190 21.012 1.00 90.44 165 VAL A N 1
ATOM 1277 C CA . VAL A 1 165 ? -1.272 -7.521 22.275 1.00 90.44 165 VAL A CA 1
ATOM 1278 C C . VAL A 1 165 ? -2.681 -6.929 22.195 1.00 90.44 165 VAL A C 1
ATOM 1280 O O . VAL A 1 165 ? -3.501 -7.152 23.091 1.00 90.44 165 VAL A O 1
ATOM 1283 N N . LEU A 1 166 ? -3.013 -6.241 21.101 1.00 87.56 166 LEU A N 1
ATOM 1284 C CA . LEU A 1 166 ? -4.352 -5.675 20.897 1.00 87.56 166 LEU A CA 1
ATOM 1285 C C . LEU A 1 166 ? -5.406 -6.760 20.646 1.00 87.56 166 LEU A C 1
ATOM 1287 O O . LEU A 1 166 ? -6.531 -6.681 21.149 1.00 87.56 166 LEU A O 1
ATOM 1291 N N . TYR A 1 167 ? -5.035 -7.825 19.936 1.00 88.75 167 TYR A N 1
ATOM 1292 C CA . TYR A 1 167 ? -5.906 -8.973 19.720 1.00 88.75 167 TYR A CA 1
ATOM 1293 C C . TYR A 1 167 ? -6.235 -9.702 21.026 1.00 88.75 167 TYR A C 1
ATOM 1295 O O . TYR A 1 167 ? -7.348 -10.205 21.156 1.00 88.75 167 TYR A O 1
ATOM 1303 N N . ARG A 1 168 ? -5.335 -9.732 22.022 1.00 86.38 168 ARG A N 1
ATOM 1304 C CA . ARG A 1 168 ? -5.558 -10.381 23.334 1.00 86.38 168 ARG A CA 1
ATOM 1305 C C . ARG A 1 168 ? -6.049 -9.471 24.472 1.00 86.38 168 ARG A C 1
ATOM 1307 O O . ARG A 1 168 ? -6.565 -10.001 25.450 1.00 86.38 168 ARG A O 1
ATOM 1314 N N . SER A 1 169 ? -6.014 -8.148 24.324 1.00 77.50 169 SER A N 1
ATOM 1315 C CA . SER A 1 169 ? -6.472 -7.180 25.342 1.00 77.50 169 SER A CA 1
ATOM 1316 C C . SER A 1 169 ? -7.957 -7.328 25.738 1.00 77.50 169 SER A C 1
ATOM 1318 O O . SER A 1 169 ? -8.803 -7.073 24.893 1.00 77.50 169 SER A O 1
ATOM 1320 N N . PRO A 1 170 ? -8.318 -7.682 26.989 1.00 66.12 170 PRO A N 1
ATOM 1321 C CA . PRO A 1 170 ? -9.713 -7.890 27.408 1.00 66.12 170 PRO A CA 1
ATOM 1322 C C . PRO A 1 170 ? -10.654 -6.737 27.019 1.00 66.12 170 PRO A C 1
ATOM 1324 O O . PRO A 1 170 ? -10.256 -5.571 27.082 1.00 66.12 170 PRO A O 1
ATOM 1327 N N . ASP A 1 171 ? -11.904 -7.044 26.644 1.00 63.47 171 ASP A N 1
ATOM 1328 C CA . ASP A 1 171 ? -12.894 -6.027 26.261 1.00 63.47 171 ASP A CA 1
ATOM 1329 C C . ASP A 1 171 ? -13.256 -5.136 27.457 1.00 63.47 171 ASP A C 1
ATOM 1331 O O . ASP A 1 171 ? -14.174 -5.411 28.229 1.00 63.47 171 ASP A O 1
ATOM 1335 N N . ARG A 1 172 ? -12.552 -4.008 27.589 1.00 59.06 172 ARG A N 1
ATOM 1336 C CA . ARG A 1 172 ? -12.816 -3.007 28.635 1.00 59.06 172 ARG A CA 1
ATOM 1337 C C . 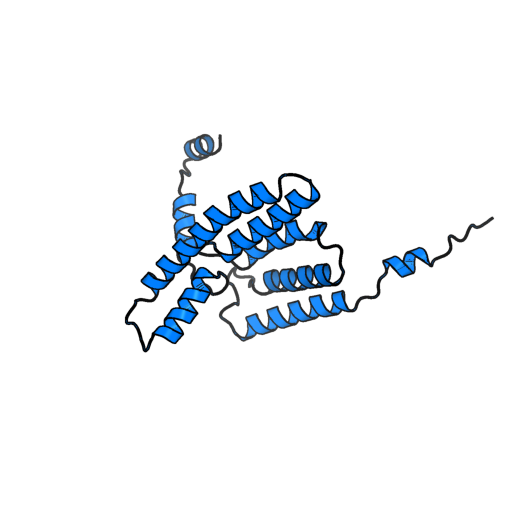ARG A 1 172 ? -14.226 -2.409 28.551 1.00 59.06 172 ARG A C 1
ATOM 1339 O O . ARG A 1 172 ? -14.735 -1.945 29.564 1.00 59.06 172 ARG A O 1
ATOM 1346 N N . ARG A 1 173 ? -14.884 -2.475 27.384 1.00 58.00 173 ARG A N 1
ATOM 1347 C CA . ARG A 1 173 ? -16.274 -2.015 27.207 1.00 58.00 173 ARG A CA 1
ATOM 1348 C C . ARG A 1 173 ? -17.278 -2.831 28.036 1.00 58.00 173 ARG A C 1
ATOM 1350 O O . ARG A 1 173 ? -18.267 -2.266 28.480 1.00 58.00 173 ARG A O 1
ATOM 1357 N N . GLY A 1 174 ? -17.010 -4.117 28.289 1.00 53.50 174 GLY A N 1
ATOM 1358 C CA . GLY A 1 174 ? -17.840 -4.942 29.180 1.00 53.50 174 GLY A CA 1
ATOM 1359 C C . GLY A 1 174 ? -17.569 -4.684 30.666 1.00 53.50 174 GLY A C 1
ATOM 1360 O O . GLY A 1 174 ? -18.486 -4.724 31.476 1.00 53.50 174 GLY A O 1
ATOM 1361 N N . VAL A 1 175 ? -16.323 -4.350 31.019 1.00 52.88 175 VAL A N 1
ATOM 1362 C CA . VAL A 1 175 ? -15.912 -4.063 32.407 1.00 52.88 175 VAL A CA 1
ATOM 1363 C C . VAL A 1 175 ? -16.518 -2.750 32.913 1.00 52.88 175 VAL A C 1
ATOM 1365 O O . VAL A 1 175 ? -16.937 -2.671 34.061 1.00 52.88 175 VAL A O 1
ATOM 1368 N N . GLN A 1 176 ? -16.625 -1.736 32.051 1.00 51.94 176 GLN A N 1
ATOM 1369 C CA . GLN A 1 176 ? -17.146 -0.417 32.429 1.00 51.94 176 GLN A CA 1
ATOM 1370 C C . GLN A 1 176 ? -18.675 -0.398 32.617 1.00 51.94 176 GLN A C 1
ATOM 1372 O O . GLN A 1 176 ? -19.179 0.378 33.422 1.00 51.94 176 GLN A O 1
ATOM 1377 N N . ALA A 1 177 ? -19.404 -1.288 31.932 1.00 55.34 177 ALA A N 1
ATOM 1378 C CA . ALA A 1 177 ? -20.842 -1.491 32.132 1.00 55.34 177 ALA A CA 1
ATOM 1379 C C . ALA A 1 177 ? -21.172 -2.288 33.412 1.00 55.34 177 ALA A C 1
ATOM 1381 O O . ALA A 1 177 ? -22.303 -2.239 33.885 1.00 55.34 177 ALA A O 1
ATOM 1382 N N . ALA A 1 178 ? -20.199 -3.021 33.967 1.00 57.00 178 ALA A N 1
ATOM 1383 C CA . ALA A 1 178 ? -20.373 -3.861 35.152 1.00 57.00 178 ALA A CA 1
ATOM 1384 C C . ALA A 1 178 ? -20.035 -3.152 36.476 1.00 57.00 178 ALA A C 1
ATOM 1386 O O . ALA A 1 178 ? -20.327 -3.694 37.538 1.00 57.00 178 ALA A O 1
ATOM 1387 N N . THR A 1 179 ? -19.436 -1.957 36.442 1.00 52.94 179 THR A N 1
ATOM 1388 C CA . THR A 1 179 ? -19.294 -1.103 37.631 1.00 52.94 179 THR A CA 1
ATOM 1389 C C . THR A 1 179 ? -20.664 -0.523 37.991 1.00 52.94 179 THR A C 1
ATOM 1391 O O . THR A 1 179 ? -21.162 0.315 37.237 1.00 52.94 179 THR A O 1
ATOM 1394 N N . PRO A 1 180 ? -21.297 -0.935 39.108 1.00 56.03 180 PRO A N 1
ATOM 1395 C CA . PRO A 1 180 ? -22.546 -0.331 39.542 1.00 56.03 180 PRO A CA 1
ATOM 1396 C C . PRO A 1 180 ? -22.264 1.135 39.855 1.00 56.03 180 PRO A C 1
ATOM 1398 O O . PRO A 1 180 ? -21.278 1.450 40.524 1.00 56.03 180 PRO A O 1
ATOM 1401 N N . VAL A 1 181 ? -23.123 2.029 39.375 1.00 61.19 181 VAL A N 1
ATOM 1402 C CA . VAL A 1 181 ? -23.135 3.418 39.832 1.00 61.19 181 VAL A CA 1
ATOM 1403 C C . VAL A 1 181 ? -23.470 3.358 41.321 1.00 61.19 181 VAL A C 1
ATOM 1405 O O . VAL A 1 181 ? -24.607 3.077 41.695 1.00 61.19 181 VAL A O 1
ATOM 1408 N N . VAL A 1 182 ? -22.459 3.501 42.178 1.00 64.94 182 VAL A N 1
ATOM 1409 C CA . VAL A 1 182 ? -22.656 3.625 43.622 1.00 64.94 182 VAL A CA 1
ATOM 1410 C C . VAL A 1 182 ? -23.352 4.963 43.832 1.00 64.94 182 VAL A C 1
ATOM 1412 O O . VAL A 1 182 ? -22.713 6.011 43.855 1.00 64.94 182 VAL A O 1
ATOM 1415 N N . ASN A 1 183 ? -24.679 4.925 43.922 1.00 58.28 183 ASN A N 1
ATOM 1416 C CA . ASN A 1 183 ? -25.466 6.043 44.412 1.00 58.28 183 ASN A CA 1
ATOM 1417 C C . ASN A 1 183 ? -25.170 6.157 45.910 1.00 58.28 183 ASN A C 1
ATOM 1419 O O . ASN A 1 183 ? -25.686 5.375 46.709 1.00 58.28 183 ASN A O 1
ATOM 1423 N N . THR A 1 184 ? -24.278 7.069 46.285 1.00 60.00 184 THR A N 1
ATOM 1424 C CA . THR A 1 184 ? -24.146 7.492 47.682 1.00 60.00 184 THR A CA 1
ATOM 1425 C C . THR A 1 184 ? -25.381 8.313 48.077 1.00 60.00 184 THR A C 1
ATOM 1427 O O . THR A 1 184 ? -25.817 9.122 47.254 1.00 60.00 184 THR A O 1
ATOM 1430 N N . PRO A 1 185 ? -25.950 8.076 49.275 1.00 63.06 185 PRO A N 1
ATOM 1431 C CA . PRO A 1 185 ? -27.160 8.741 49.764 1.00 63.06 185 PRO A CA 1
ATOM 1432 C C . PRO A 1 185 ? -26.973 10.239 50.027 1.00 63.06 185 PRO A C 1
ATOM 1434 O O . PRO A 1 185 ? -25.818 10.664 50.266 1.00 63.06 185 PRO A O 1
#

Sequence (185 aa):
MFAVLSAVAGVGLGWLTALAGSVKIINWLTVPTGAANVIHALGRGLFTVDFYTLLRITRLIGIVIIAVSLPLLWWRFRRDDRAALTGVAWSMLIVVLFVPAALPWYYSWPLAVAAPLAQARRAIAAIAGLSTWVMVIFKPDGSHGMYSWLHFWIATACALTAWYVLYRSPDRRGVQAATPVVNTP

Secondary structure (DSSP, 8-state):
-HHHHHHHTT-TTHHHHHHHHHTT---TTSHHHHHHHHHHHHHTTT----HHHHHHHHHHHHHHHHHHHHHHHHHHHTTSHHHHHHHHHHHHHHHHHHSSS--GGGGHHHHHHHTTT--SHHHHHHHHHHHHHHHHTB-TTS-BGGG-HHHHHHHHHHHHHHHHHHHHS--HHHHHHHS------